Protein AF-A0A1S2P7I2-F1 (afdb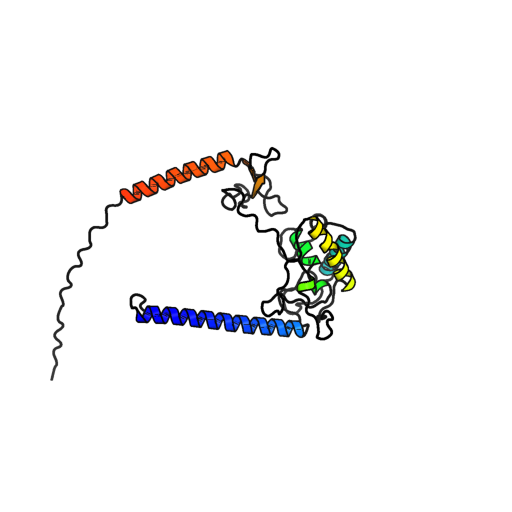_monomer_lite)

Structure (mmCIF, N/CA/C/O backbone):
data_AF-A0A1S2P7I2-F1
#
_entry.id   AF-A0A1S2P7I2-F1
#
loop_
_atom_site.group_PDB
_atom_site.id
_atom_site.type_symbol
_atom_site.label_atom_id
_atom_site.label_alt_id
_atom_site.label_comp_id
_atom_site.label_asym_id
_atom_site.label_entity_id
_atom_site.label_seq_id
_atom_site.pdbx_PDB_ins_code
_atom_site.Cartn_x
_atom_site.Cartn_y
_atom_site.Cartn_z
_atom_site.occupancy
_atom_site.B_iso_or_equiv
_atom_site.auth_seq_id
_atom_site.auth_comp_id
_atom_site.auth_asym_id
_atom_site.auth_atom_id
_atom_site.pdbx_PDB_model_num
ATOM 1 N N . MET A 1 1 ? 25.400 -23.536 29.802 1.00 71.00 1 MET A N 1
ATOM 2 C CA . MET A 1 1 ? 25.435 -22.136 30.264 1.00 71.00 1 MET A CA 1
ATOM 3 C C . MET A 1 1 ? 24.500 -22.015 31.450 1.00 71.00 1 MET A C 1
ATOM 5 O O . MET A 1 1 ? 23.308 -22.245 31.288 1.00 71.00 1 MET A O 1
ATOM 9 N N . ASN A 1 2 ? 25.041 -21.786 32.641 1.00 80.75 2 ASN A N 1
ATOM 10 C CA . ASN A 1 2 ? 24.303 -21.732 33.897 1.00 80.75 2 ASN A CA 1
ATOM 11 C C . ASN A 1 2 ? 24.088 -20.265 34.304 1.00 80.75 2 ASN A C 1
ATOM 13 O O . ASN A 1 2 ? 24.986 -19.617 34.830 1.00 80.75 2 ASN A O 1
ATOM 17 N N . LEU A 1 3 ? 22.881 -19.741 34.079 1.00 84.62 3 LEU A N 1
ATOM 18 C CA . LEU A 1 3 ? 22.552 -18.322 34.289 1.00 84.62 3 LEU A CA 1
ATOM 19 C C . LEU A 1 3 ? 22.495 -17.884 35.766 1.00 84.62 3 LEU A C 1
ATOM 21 O O . LEU A 1 3 ? 22.318 -16.692 36.038 1.00 84.62 3 LEU A O 1
ATOM 25 N N . VAL A 1 4 ? 22.652 -18.820 36.710 1.00 87.62 4 VAL A N 1
ATOM 26 C CA . VAL A 1 4 ? 22.785 -18.521 38.143 1.00 87.62 4 VAL A CA 1
ATOM 27 C C . VAL A 1 4 ? 24.119 -17.811 38.414 1.00 87.62 4 VAL A C 1
ATOM 29 O O . VAL A 1 4 ? 24.154 -16.828 39.157 1.00 87.62 4 VAL A O 1
ATOM 32 N N . ASN A 1 5 ? 25.194 -18.221 37.732 1.00 91.31 5 ASN A N 1
ATOM 33 C CA . ASN A 1 5 ? 26.538 -17.672 37.913 1.00 91.31 5 ASN A CA 1
ATOM 34 C C . ASN A 1 5 ? 26.701 -16.310 37.219 1.00 91.31 5 ASN A C 1
ATOM 36 O O . ASN A 1 5 ? 26.211 -16.089 36.110 1.00 91.31 5 ASN A O 1
ATOM 40 N N . ASP A 1 6 ? 27.434 -15.395 37.857 1.00 88.44 6 ASP A N 1
ATOM 41 C CA . ASP A 1 6 ? 27.607 -14.032 37.344 1.00 88.44 6 ASP A CA 1
ATOM 42 C C . ASP A 1 6 ? 28.396 -13.963 36.030 1.00 88.44 6 ASP A C 1
ATOM 44 O O . ASP A 1 6 ? 27.961 -13.309 35.078 1.00 88.44 6 ASP A O 1
ATOM 48 N N . SER A 1 7 ? 29.482 -14.730 35.920 1.00 88.69 7 SER A N 1
ATOM 49 C CA . SER A 1 7 ? 30.296 -14.815 34.701 1.00 88.69 7 SER A CA 1
ATOM 50 C C . SER A 1 7 ? 29.507 -15.342 33.496 1.00 88.69 7 SER A C 1
ATOM 52 O O . SER A 1 7 ? 29.623 -14.810 32.390 1.00 88.69 7 SER A O 1
ATOM 54 N N . ASP A 1 8 ? 28.643 -16.340 33.698 1.00 90.44 8 ASP A N 1
ATOM 55 C CA . ASP A 1 8 ? 27.797 -16.894 32.635 1.00 90.44 8 ASP A CA 1
ATOM 56 C C . ASP A 1 8 ? 26.728 -15.884 32.196 1.00 90.44 8 ASP A C 1
ATOM 58 O O . ASP A 1 8 ? 26.479 -15.713 31.002 1.00 90.44 8 ASP A O 1
ATOM 62 N N . ARG A 1 9 ? 26.134 -15.137 33.134 1.00 91.25 9 ARG A N 1
ATOM 63 C CA . ARG A 1 9 ? 25.182 -14.061 32.824 1.00 91.25 9 ARG A CA 1
ATOM 64 C C . ARG A 1 9 ? 25.837 -12.901 32.067 1.00 91.25 9 ARG A C 1
ATOM 66 O O . ARG A 1 9 ? 25.218 -12.360 31.148 1.00 91.25 9 ARG A O 1
ATOM 73 N N . HIS A 1 10 ? 27.069 -12.523 32.410 1.00 90.88 10 HIS A N 1
ATOM 74 C CA . HIS A 1 10 ? 27.833 -11.525 31.658 1.00 90.88 10 HIS A CA 1
ATOM 75 C C . HIS A 1 10 ? 28.088 -11.994 30.219 1.00 90.88 10 HIS A C 1
ATOM 77 O O . HIS A 1 10 ? 27.775 -11.277 29.266 1.00 90.88 10 HIS A O 1
ATOM 83 N N . THR A 1 11 ? 28.561 -13.232 30.055 1.00 93.44 11 THR A N 1
ATOM 84 C CA . THR A 1 11 ? 28.799 -13.841 28.742 1.00 93.44 11 THR A CA 1
ATOM 85 C C . THR A 1 11 ? 27.519 -13.893 27.901 1.00 93.44 11 THR A C 1
ATOM 87 O O . THR A 1 11 ? 27.551 -13.528 26.727 1.00 93.44 11 THR A O 1
ATOM 90 N N . ALA A 1 12 ? 26.368 -14.241 28.491 1.00 92.06 12 ALA A N 1
ATOM 91 C CA . ALA A 1 12 ? 25.078 -14.253 27.789 1.00 92.06 12 ALA A CA 1
ATOM 92 C C . ALA A 1 12 ? 24.713 -12.866 27.243 1.00 92.06 12 ALA A C 1
ATOM 94 O O . ALA A 1 12 ? 24.277 -12.733 26.098 1.00 92.06 12 ALA A O 1
ATOM 95 N N . ARG A 1 13 ? 24.916 -11.815 28.048 1.00 94.12 13 ARG A N 1
ATOM 96 C CA . ARG A 1 13 ? 24.660 -10.426 27.639 1.00 94.12 13 ARG A CA 1
ATOM 97 C C . ARG A 1 13 ? 25.587 -10.002 26.508 1.00 94.12 13 ARG A C 1
ATOM 99 O O . ARG A 1 13 ? 25.107 -9.435 25.530 1.00 94.12 13 ARG A O 1
ATOM 106 N N . MET A 1 14 ? 26.878 -10.320 26.602 1.00 94.31 14 MET A N 1
ATOM 107 C CA . MET A 1 14 ? 27.831 -10.037 25.527 1.00 94.31 14 MET A CA 1
ATOM 108 C C . MET A 1 14 ? 27.453 -10.765 24.235 1.00 94.31 14 MET A C 1
ATOM 110 O O . MET A 1 14 ? 27.416 -10.141 23.178 1.00 94.31 14 MET A O 1
ATOM 114 N N . MET A 1 15 ? 27.063 -12.040 24.309 1.00 94.19 15 MET A N 1
ATOM 115 C CA . MET A 1 15 ? 26.561 -12.787 23.150 1.00 94.19 15 MET A CA 1
ATOM 116 C C . MET A 1 15 ? 25.316 -12.134 22.537 1.00 94.19 15 MET A C 1
ATOM 118 O O . MET A 1 15 ? 25.242 -12.009 21.317 1.00 94.19 15 MET A O 1
ATOM 122 N N . CYS A 1 16 ? 24.370 -11.655 23.354 1.00 94.62 16 CYS A N 1
ATOM 123 C CA . CYS A 1 16 ? 23.192 -10.934 22.863 1.00 94.62 16 CYS A CA 1
ATOM 124 C C . CYS A 1 16 ? 23.575 -9.636 22.142 1.00 94.62 16 CYS A C 1
ATOM 126 O O . CYS A 1 16 ? 23.065 -9.368 21.057 1.00 94.62 16 CYS A O 1
ATOM 128 N N . VAL A 1 17 ? 24.499 -8.851 22.704 1.00 95.25 17 VAL A N 1
ATOM 129 C CA . VAL A 1 17 ? 24.990 -7.611 22.082 1.00 95.25 17 VAL A CA 1
ATOM 130 C C . VAL A 1 17 ? 25.677 -7.905 20.747 1.00 95.25 17 VAL A C 1
ATOM 132 O O . VAL A 1 17 ? 25.391 -7.244 19.748 1.00 95.25 17 VAL A O 1
ATOM 135 N N . MET A 1 18 ? 26.527 -8.933 20.691 1.00 94.94 18 MET A N 1
ATOM 136 C CA . MET A 1 18 ? 27.196 -9.342 19.452 1.00 94.94 18 MET A CA 1
ATOM 137 C C . MET A 1 18 ? 26.201 -9.864 18.406 1.00 94.94 18 MET A C 1
ATOM 139 O O . MET A 1 18 ? 26.319 -9.532 17.226 1.00 94.94 18 MET A O 1
ATOM 143 N N . ALA A 1 19 ? 25.183 -10.620 18.824 1.00 91.50 19 ALA A N 1
ATOM 144 C CA . ALA A 1 19 ? 24.119 -11.096 17.944 1.00 91.50 19 ALA A CA 1
ATOM 145 C C . ALA A 1 19 ? 23.270 -9.940 17.387 1.00 91.50 19 ALA A C 1
ATOM 147 O O . ALA A 1 19 ? 22.990 -9.911 16.188 1.00 91.50 19 ALA A O 1
ATOM 148 N N . LEU A 1 20 ? 22.916 -8.954 18.221 1.00 92.25 20 LEU A N 1
ATOM 149 C CA . LEU A 1 20 ? 22.220 -7.737 17.791 1.00 92.25 20 LEU A CA 1
ATOM 150 C C . LEU A 1 20 ? 23.053 -6.962 16.767 1.00 92.25 20 LEU A C 1
ATOM 152 O O . LEU A 1 20 ? 22.549 -6.640 15.692 1.00 92.25 20 LEU A O 1
ATOM 156 N N . LYS A 1 21 ? 24.345 -6.747 17.041 1.00 93.44 21 LYS A N 1
ATOM 157 C CA . LYS A 1 21 ? 25.264 -6.090 16.102 1.00 93.44 21 LYS A CA 1
ATOM 158 C C . LYS A 1 21 ? 25.348 -6.831 14.766 1.00 93.44 21 LYS A C 1
ATOM 160 O O . LYS A 1 21 ? 25.221 -6.206 13.716 1.00 93.44 21 LYS A O 1
ATOM 165 N N . SER A 1 22 ? 25.534 -8.149 14.793 1.00 91.31 22 SER A N 1
ATOM 166 C CA . SER A 1 22 ? 25.599 -8.980 13.583 1.00 91.31 22 SER A CA 1
ATOM 167 C C . SER A 1 22 ? 24.298 -8.914 12.768 1.00 91.31 22 SER A C 1
ATOM 169 O O . SER A 1 22 ? 24.324 -8.784 11.538 1.00 91.31 22 SER A O 1
ATOM 171 N N . SER A 1 23 ? 23.150 -8.920 13.452 1.00 88.88 23 SER A N 1
ATOM 172 C CA . SER A 1 23 ? 21.830 -8.739 12.841 1.00 88.88 23 SER A CA 1
ATOM 173 C C . SER A 1 23 ? 21.704 -7.373 12.159 1.00 88.88 23 SER A C 1
ATOM 175 O O . SER A 1 23 ? 21.304 -7.288 10.995 1.00 88.88 23 SER A O 1
ATOM 177 N N . GLU A 1 24 ? 22.130 -6.298 12.826 1.00 87.50 24 GLU A N 1
ATOM 178 C CA . GLU A 1 24 ? 22.147 -4.956 12.241 1.00 87.50 24 GLU A CA 1
ATOM 179 C C . GLU A 1 24 ? 23.097 -4.845 11.043 1.00 87.50 24 GLU A C 1
ATOM 181 O O . GLU A 1 24 ? 22.733 -4.259 10.024 1.00 87.50 24 GLU A O 1
ATOM 186 N N . ASP A 1 25 ? 24.299 -5.417 11.126 1.00 87.75 25 ASP A N 1
ATOM 187 C CA . ASP A 1 25 ? 25.281 -5.403 10.038 1.00 87.75 25 ASP A CA 1
ATOM 188 C C . ASP A 1 25 ? 24.765 -6.172 8.810 1.00 87.75 25 ASP A C 1
ATOM 190 O O . ASP A 1 25 ? 24.913 -5.717 7.668 1.00 87.75 25 ASP A O 1
ATOM 194 N N . THR 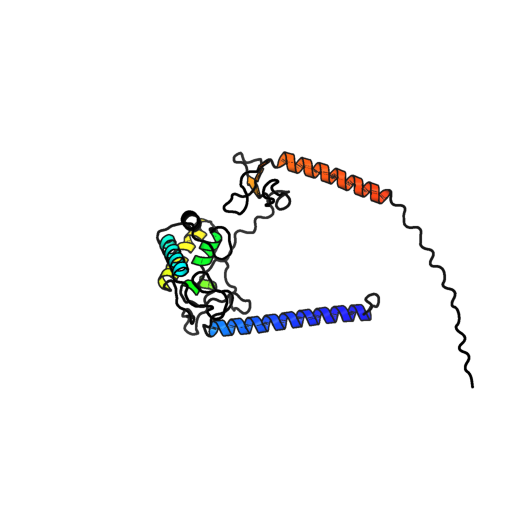A 1 26 ? 24.065 -7.286 9.035 1.00 86.56 26 THR A N 1
ATOM 195 C CA . THR A 1 26 ? 23.353 -8.030 7.987 1.00 86.56 26 THR A CA 1
ATOM 196 C C . THR A 1 26 ? 22.238 -7.184 7.375 1.00 86.56 26 THR A C 1
ATOM 198 O O . THR A 1 26 ? 22.174 -7.044 6.151 1.00 86.56 26 THR A O 1
ATOM 201 N N . ALA A 1 27 ? 21.405 -6.544 8.200 1.00 83.19 27 ALA A N 1
ATOM 202 C CA . ALA A 1 27 ? 20.331 -5.671 7.735 1.00 83.19 27 ALA A CA 1
ATOM 203 C C . ALA A 1 27 ? 20.867 -4.493 6.900 1.00 83.19 27 ALA A C 1
ATOM 205 O O . ALA A 1 27 ? 20.330 -4.203 5.829 1.00 83.19 27 ALA A O 1
ATOM 206 N N . ARG A 1 28 ? 21.965 -3.854 7.330 1.00 85.00 28 ARG A N 1
ATOM 207 C CA . ARG A 1 28 ? 22.654 -2.788 6.578 1.00 85.00 28 ARG A CA 1
ATOM 208 C C . ARG A 1 28 ? 23.164 -3.294 5.231 1.00 85.00 28 ARG A C 1
ATOM 210 O O . ARG A 1 28 ? 23.000 -2.613 4.219 1.00 85.00 28 ARG A O 1
ATOM 217 N N . ARG A 1 29 ? 23.785 -4.478 5.192 1.00 87.94 29 ARG A N 1
ATOM 218 C CA . ARG A 1 29 ? 24.307 -5.085 3.955 1.00 87.94 29 ARG A CA 1
ATOM 219 C C . ARG A 1 29 ? 23.190 -5.380 2.955 1.00 87.94 29 ARG A C 1
ATOM 221 O O . ARG A 1 29 ? 23.294 -4.978 1.800 1.00 87.94 29 ARG A O 1
ATOM 228 N N . VAL A 1 30 ? 22.115 -6.022 3.407 1.00 87.31 30 VAL A N 1
ATOM 229 C CA . VAL A 1 30 ? 20.944 -6.336 2.575 1.00 87.31 30 VAL A CA 1
ATOM 230 C C . VAL A 1 30 ? 20.275 -5.055 2.074 1.00 87.31 30 VAL A C 1
ATOM 232 O O . VAL A 1 30 ? 19.944 -4.946 0.895 1.00 87.31 30 VAL A O 1
ATOM 235 N N . ALA A 1 31 ? 20.141 -4.039 2.929 1.00 84.69 31 ALA A N 1
ATOM 236 C CA . ALA A 1 31 ? 19.571 -2.761 2.525 1.00 84.69 31 ALA A CA 1
ATOM 237 C C . ALA A 1 31 ? 20.411 -2.063 1.441 1.00 84.69 31 ALA A C 1
ATOM 239 O O . ALA A 1 31 ? 19.834 -1.580 0.466 1.00 84.69 31 ALA A O 1
ATOM 240 N N . ARG A 1 32 ? 21.748 -2.065 1.567 1.00 86.31 32 ARG A N 1
ATOM 241 C CA . ARG A 1 32 ? 22.666 -1.541 0.539 1.00 86.31 32 ARG A CA 1
ATOM 242 C C . ARG A 1 32 ? 22.560 -2.305 -0.778 1.00 86.31 32 ARG A C 1
ATOM 244 O O . ARG A 1 32 ? 22.456 -1.674 -1.820 1.00 86.31 32 ARG A O 1
ATOM 251 N N . MET A 1 33 ? 22.512 -3.636 -0.735 1.00 89.19 33 MET A N 1
ATOM 252 C CA . MET A 1 33 ? 22.305 -4.461 -1.932 1.00 89.19 33 MET A CA 1
ATOM 253 C C . MET A 1 33 ? 20.994 -4.096 -2.645 1.00 89.19 33 MET A C 1
ATOM 255 O O . MET A 1 33 ? 20.977 -3.915 -3.862 1.00 89.19 33 MET A O 1
ATOM 259 N N . HIS A 1 34 ? 19.895 -3.950 -1.899 1.00 87.25 34 HIS A N 1
ATOM 260 C CA . HIS A 1 34 ? 18.611 -3.553 -2.477 1.00 87.25 34 HIS A CA 1
ATOM 261 C C . HIS A 1 34 ? 18.614 -2.125 -3.026 1.00 87.25 34 HIS A C 1
ATOM 263 O O . HIS A 1 34 ? 17.929 -1.877 -4.015 1.00 87.25 34 HIS A O 1
ATOM 269 N N . LEU A 1 35 ? 19.354 -1.204 -2.400 1.00 86.19 35 LEU A N 1
ATOM 270 C CA . LEU A 1 35 ? 19.523 0.152 -2.915 1.00 86.19 35 LEU A CA 1
ATOM 271 C C . LEU A 1 35 ? 20.293 0.135 -4.238 1.00 86.19 35 LEU A C 1
ATOM 273 O O . LEU A 1 35 ? 19.792 0.688 -5.206 1.00 86.19 35 LEU A O 1
ATOM 277 N N . ALA A 1 36 ? 21.431 -0.562 -4.299 1.00 88.00 36 ALA A N 1
ATOM 278 C CA . ALA A 1 36 ? 22.222 -0.701 -5.523 1.00 88.00 36 ALA A CA 1
ATOM 279 C C . ALA A 1 36 ? 21.396 -1.330 -6.657 1.00 88.00 36 ALA A C 1
ATOM 281 O O . ALA A 1 36 ? 21.322 -0.790 -7.749 1.00 88.00 36 ALA A O 1
ATOM 282 N N . THR A 1 37 ? 20.645 -2.398 -6.361 1.00 88.12 37 THR A N 1
ATOM 283 C CA . THR A 1 37 ? 19.735 -3.025 -7.341 1.00 88.12 37 THR A CA 1
ATOM 284 C C . THR A 1 37 ? 18.680 -2.043 -7.866 1.00 88.12 37 THR A C 1
ATOM 286 O O . THR A 1 37 ? 18.294 -2.112 -9.030 1.00 88.12 37 THR A O 1
ATOM 289 N N . ALA A 1 38 ? 18.178 -1.150 -7.006 1.00 87.56 38 ALA A N 1
ATOM 290 C CA . ALA A 1 38 ? 17.237 -0.114 -7.411 1.00 87.56 38 ALA A CA 1
ATOM 291 C C . ALA A 1 38 ? 17.928 0.980 -8.246 1.00 87.56 38 ALA A C 1
ATOM 293 O O . ALA A 1 38 ? 17.372 1.403 -9.249 1.00 87.56 38 ALA A O 1
ATOM 294 N N . GLN A 1 39 ? 19.145 1.397 -7.893 1.00 88.00 39 GLN A N 1
ATOM 295 C CA . GLN A 1 39 ? 19.939 2.345 -8.689 1.00 88.00 39 GLN A CA 1
ATOM 296 C C . GLN A 1 39 ? 20.292 1.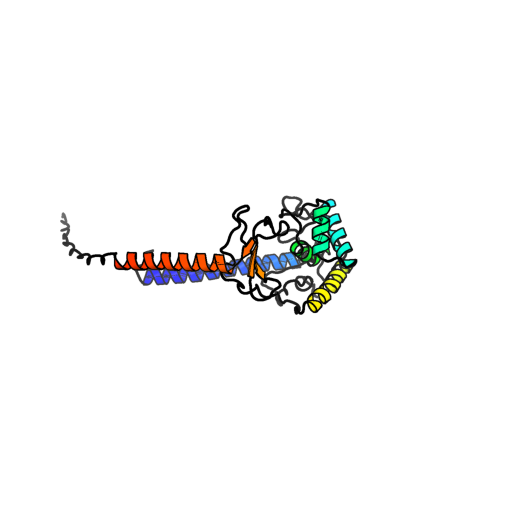789 -10.079 1.00 88.00 39 GLN A C 1
ATOM 298 O O . GLN A 1 39 ? 20.292 2.539 -11.045 1.00 88.00 39 GLN A O 1
ATOM 303 N N . ASP A 1 40 ? 20.457 0.470 -10.207 1.00 87.81 40 ASP A N 1
ATOM 304 C CA . ASP A 1 40 ? 20.623 -0.217 -11.497 1.00 87.81 40 ASP A CA 1
ATOM 305 C C . ASP A 1 40 ? 19.316 -0.308 -12.318 1.00 87.81 40 ASP A C 1
ATOM 307 O O . ASP A 1 40 ? 19.275 -0.952 -13.368 1.00 87.81 40 ASP A O 1
ATOM 311 N N . GLY A 1 41 ? 18.198 0.226 -11.811 1.00 86.12 41 GLY A N 1
ATOM 312 C CA . GLY A 1 41 ? 16.884 0.155 -12.456 1.00 86.12 41 GLY A CA 1
ATOM 313 C C . GLY A 1 41 ? 16.281 -1.250 -12.527 1.00 86.12 41 GLY A C 1
ATOM 314 O O . GLY A 1 41 ? 15.279 -1.476 -13.214 1.00 86.12 41 GLY A O 1
ATOM 315 N N . ARG A 1 42 ? 16.860 -2.220 -11.810 1.00 87.69 42 ARG A N 1
ATOM 316 C CA . ARG A 1 42 ? 16.421 -3.616 -11.843 1.00 87.69 42 ARG A CA 1
ATOM 317 C C . ARG A 1 42 ? 15.171 -3.828 -11.004 1.00 87.69 42 ARG A C 1
ATOM 319 O O . ARG A 1 42 ? 14.908 -3.172 -9.995 1.00 87.69 42 ARG A O 1
ATOM 326 N N . THR A 1 43 ? 14.393 -4.829 -11.397 1.00 83.12 43 THR A N 1
ATOM 327 C CA . THR A 1 43 ? 13.185 -5.213 -10.670 1.00 83.12 43 THR A CA 1
ATOM 328 C C . THR A 1 43 ? 13.528 -5.736 -9.274 1.00 83.12 43 THR A C 1
ATOM 330 O O . THR A 1 43 ? 14.106 -6.809 -9.121 1.00 83.12 43 THR A O 1
ATOM 333 N N . HIS A 1 44 ? 13.089 -5.021 -8.238 1.00 83.44 44 HIS A N 1
ATOM 334 C CA . HIS A 1 44 ? 13.285 -5.422 -6.846 1.00 83.44 44 HIS A CA 1
ATOM 335 C C . HIS A 1 44 ? 11.963 -5.513 -6.063 1.00 83.44 44 HIS A C 1
ATOM 337 O O . HIS A 1 44 ? 10.909 -5.003 -6.471 1.00 83.44 44 HIS A O 1
ATOM 343 N N . GLY A 1 45 ? 12.032 -6.195 -4.915 1.00 81.94 45 GLY A N 1
ATOM 344 C CA . GLY A 1 45 ? 10.949 -6.295 -3.939 1.00 81.94 45 GLY A CA 1
ATOM 345 C C . GLY A 1 45 ? 9.691 -7.023 -4.427 1.00 81.94 45 GLY A C 1
ATOM 346 O O . GLY A 1 45 ? 9.723 -7.904 -5.297 1.00 81.94 45 GLY A O 1
ATOM 347 N N . ARG A 1 46 ? 8.560 -6.660 -3.808 1.00 85.00 46 ARG A N 1
ATOM 348 C CA . ARG A 1 46 ? 7.225 -7.152 -4.166 1.00 85.00 46 ARG A CA 1
ATOM 349 C C . ARG A 1 46 ? 6.726 -6.428 -5.417 1.00 85.00 46 ARG A C 1
ATOM 351 O O . ARG A 1 46 ? 6.815 -5.206 -5.503 1.00 85.00 46 ARG A O 1
ATOM 358 N N . ILE A 1 47 ? 6.183 -7.187 -6.365 1.00 89.00 47 ILE A N 1
ATOM 359 C CA . ILE A 1 47 ? 5.605 -6.648 -7.601 1.00 89.00 47 ILE A CA 1
ATOM 360 C C . ILE A 1 47 ? 4.190 -6.127 -7.343 1.00 89.00 47 ILE A C 1
ATOM 362 O O . ILE A 1 47 ? 3.434 -6.709 -6.558 1.00 89.00 47 ILE A O 1
ATOM 366 N N . ALA A 1 48 ? 3.874 -4.993 -7.968 1.00 90.00 48 ALA A N 1
ATOM 367 C CA . ALA A 1 48 ? 2.581 -4.330 -7.866 1.00 90.00 48 ALA A CA 1
ATOM 368 C C . ALA A 1 48 ? 1.498 -5.070 -8.672 1.00 90.00 48 ALA A C 1
ATOM 370 O O . ALA A 1 48 ? 1.762 -6.088 -9.304 1.00 90.00 48 ALA A O 1
ATOM 371 N N . TYR A 1 49 ? 0.261 -4.581 -8.611 1.00 92.50 49 TYR A N 1
ATOM 372 C CA . TYR A 1 49 ? -0.814 -5.064 -9.480 1.00 92.50 49 TYR A CA 1
ATOM 373 C C . TYR A 1 49 ? -0.599 -4.591 -10.923 1.00 92.50 49 TYR A C 1
ATOM 375 O O . TYR A 1 49 ? -0.052 -3.510 -11.104 1.00 92.50 49 TYR A O 1
ATOM 383 N N . GLY A 1 50 ? -0.956 -5.400 -11.921 1.00 91.94 50 GLY A N 1
ATOM 384 C CA . GLY A 1 50 ? -0.648 -5.145 -13.334 1.00 91.94 50 GLY A CA 1
ATOM 385 C C . GLY A 1 50 ? 0.478 -6.011 -13.907 1.00 91.94 50 GLY A C 1
ATOM 386 O O . GLY A 1 50 ? 0.658 -6.041 -15.116 1.00 91.94 50 GLY A O 1
ATOM 387 N N . TRP A 1 51 ? 1.219 -6.742 -13.067 1.00 93.56 51 TRP A N 1
ATOM 388 C CA . TRP A 1 51 ? 2.293 -7.641 -13.505 1.00 93.56 51 TRP A CA 1
ATOM 389 C C . TRP A 1 51 ? 2.281 -8.950 -12.725 1.00 93.56 51 TRP A C 1
ATOM 391 O O . TRP A 1 51 ? 1.807 -9.031 -11.586 1.00 93.56 51 TRP A O 1
ATOM 401 N N . ILE A 1 52 ? 2.909 -9.968 -13.305 1.00 90.81 52 ILE A N 1
ATOM 402 C CA . ILE A 1 52 ? 3.105 -11.271 -12.681 1.00 90.81 52 ILE A CA 1
ATOM 403 C C . ILE A 1 52 ? 3.997 -11.124 -11.442 1.00 90.81 52 ILE A C 1
ATOM 405 O O . ILE A 1 52 ? 5.107 -10.588 -11.482 1.00 90.81 52 ILE A O 1
ATOM 409 N N . ARG A 1 53 ? 3.509 -11.622 -10.301 1.00 90.19 53 ARG A N 1
ATOM 410 C CA . ARG A 1 53 ? 4.112 -11.360 -8.980 1.00 90.19 53 ARG A CA 1
ATOM 411 C C . ARG A 1 53 ? 5.065 -12.448 -8.494 1.00 90.19 53 ARG A C 1
ATOM 413 O O . ARG A 1 53 ? 5.876 -12.178 -7.606 1.00 90.19 53 ARG A O 1
ATOM 420 N N . LYS A 1 54 ? 4.941 -13.667 -9.023 1.00 87.81 54 LYS A N 1
ATOM 421 C CA . LYS A 1 54 ? 5.670 -14.872 -8.602 1.00 87.81 54 LYS A CA 1
ATOM 422 C C . LYS A 1 54 ? 6.044 -15.717 -9.823 1.00 87.81 54 LYS A C 1
ATOM 424 O O . LYS A 1 54 ? 5.388 -15.610 -10.851 1.00 87.81 54 LYS A O 1
ATOM 429 N N . GLY A 1 55 ? 7.040 -16.584 -9.661 1.00 87.44 55 GLY A N 1
ATOM 430 C CA . GLY A 1 55 ? 7.466 -17.527 -10.697 1.00 87.44 55 GLY A CA 1
ATOM 431 C C . GLY A 1 55 ? 8.516 -16.962 -11.663 1.00 87.44 55 GLY A C 1
ATOM 432 O O . GLY A 1 55 ? 9.016 -15.857 -11.442 1.00 87.44 55 GLY A O 1
ATOM 433 N N . PRO A 1 56 ? 8.866 -17.723 -12.714 1.00 85.25 56 PRO A N 1
ATOM 434 C CA . PRO A 1 56 ? 9.911 -17.362 -13.677 1.00 85.25 56 PRO A CA 1
ATOM 435 C C . PRO A 1 56 ? 9.541 -16.134 -14.521 1.00 85.25 56 PRO A C 1
ATOM 437 O O . PRO A 1 56 ? 10.398 -15.311 -14.817 1.00 85.25 56 PRO A O 1
ATOM 440 N N . SER A 1 57 ? 8.253 -15.942 -14.811 1.00 85.88 57 SER A N 1
ATOM 441 C CA . SER A 1 57 ? 7.725 -14.790 -15.557 1.00 85.88 57 SER A CA 1
ATOM 442 C C . SER A 1 57 ? 7.497 -13.538 -14.696 1.00 85.88 57 SER A C 1
ATOM 444 O O . SER A 1 57 ? 6.738 -12.643 -15.069 1.00 85.88 57 SER A O 1
ATOM 446 N N . LYS A 1 58 ? 8.098 -13.464 -13.501 1.00 86.19 58 LYS A N 1
ATOM 447 C CA . LYS A 1 58 ? 7.913 -12.344 -12.568 1.00 86.19 58 LYS A CA 1
ATOM 448 C C . LYS A 1 58 ? 8.297 -11.017 -13.231 1.00 86.19 58 LYS A C 1
ATOM 450 O O . LYS A 1 58 ? 9.412 -10.856 -13.709 1.00 86.19 58 LYS A O 1
ATOM 455 N N . GLY A 1 59 ? 7.394 -10.042 -13.165 1.00 84.94 59 GLY A N 1
ATOM 456 C CA . GLY A 1 59 ? 7.591 -8.715 -13.752 1.00 84.94 59 GLY A CA 1
ATOM 457 C C . GLY A 1 59 ? 7.101 -8.573 -15.195 1.00 84.94 59 GLY A C 1
ATOM 458 O O . GLY A 1 59 ? 7.131 -7.461 -15.707 1.00 84.94 59 GLY A O 1
ATOM 459 N N . GLN A 1 60 ? 6.598 -9.638 -15.829 1.00 89.25 60 GLN A N 1
ATOM 460 C CA . GLN A 1 60 ? 5.879 -9.522 -17.103 1.00 89.25 60 GLN A CA 1
ATOM 461 C C . GLN A 1 60 ? 4.495 -8.900 -16.896 1.00 89.25 60 GLN A C 1
ATOM 463 O O . GLN A 1 60 ? 3.872 -9.089 -15.846 1.00 89.25 60 GLN A O 1
ATOM 468 N N . LEU A 1 61 ? 4.041 -8.132 -17.885 1.00 92.62 61 LEU A N 1
ATOM 469 C CA . LEU A 1 61 ? 2.771 -7.410 -17.852 1.00 92.62 61 LEU A CA 1
ATOM 470 C C . LEU A 1 61 ? 1.590 -8.387 -17.915 1.00 92.62 61 LEU A C 1
ATOM 472 O O . LEU A 1 61 ? 1.634 -9.379 -18.638 1.00 92.62 61 LEU A O 1
ATOM 476 N N . VAL A 1 62 ? 0.535 -8.104 -17.154 1.00 94.56 62 VAL A N 1
ATOM 477 C CA . VAL A 1 62 ? -0.746 -8.814 -17.238 1.00 94.56 62 VAL A CA 1
ATOM 478 C C . VAL A 1 62 ? -1.769 -7.834 -17.790 1.00 94.56 62 VAL A C 1
ATOM 480 O O . VAL A 1 62 ? -2.210 -6.946 -17.066 1.00 94.56 62 VAL A O 1
ATOM 483 N N . GLU A 1 63 ? -2.136 -7.994 -19.060 1.00 93.44 63 GLU A N 1
ATOM 484 C CA . GLU A 1 63 ? -2.962 -7.035 -19.810 1.00 93.44 63 GLU A CA 1
ATOM 485 C C . GLU A 1 63 ? -4.272 -6.669 -19.100 1.00 93.44 63 GLU A C 1
ATOM 487 O O . GLU A 1 63 ? -4.610 -5.493 -18.975 1.00 93.44 63 GLU A O 1
ATOM 492 N N . ASP A 1 64 ? -4.994 -7.654 -18.564 1.00 92.75 64 ASP A N 1
ATOM 493 C CA . ASP A 1 64 ? -6.280 -7.404 -17.902 1.00 92.75 64 ASP A CA 1
ATOM 494 C C . ASP A 1 64 ? -6.121 -6.625 -16.592 1.00 92.75 64 ASP A C 1
ATOM 496 O O . ASP A 1 64 ? -6.891 -5.708 -16.297 1.00 92.75 64 ASP A O 1
ATOM 500 N N . GLU A 1 65 ? -5.082 -6.933 -15.812 1.00 94.62 65 GLU A N 1
ATOM 501 C CA . GLU A 1 65 ? -4.769 -6.167 -14.608 1.00 94.62 65 GLU A CA 1
ATOM 502 C C . GLU A 1 65 ? -4.253 -4.763 -14.962 1.00 94.62 65 GLU A C 1
ATOM 504 O O . GLU A 1 65 ? -4.577 -3.795 -14.272 1.00 94.62 65 GLU A O 1
ATOM 509 N N . ALA A 1 66 ? -3.467 -4.634 -16.034 1.00 94.81 66 ALA A N 1
ATOM 510 C CA . ALA A 1 66 ? -2.921 -3.366 -16.500 1.00 94.81 66 ALA A CA 1
ATOM 511 C C . ALA A 1 66 ? -4.021 -2.412 -16.985 1.00 94.81 66 ALA A C 1
ATOM 513 O O . ALA A 1 66 ? -3.995 -1.235 -16.624 1.00 94.81 66 ALA A O 1
ATOM 514 N N . LYS A 1 67 ? -5.037 -2.919 -17.695 1.00 95.38 67 LYS A N 1
ATOM 515 C CA . LYS A 1 67 ? -6.237 -2.150 -18.070 1.00 95.38 67 LYS A CA 1
ATOM 516 C C . LYS A 1 67 ? -6.964 -1.603 -16.845 1.00 95.38 67 LYS A C 1
ATOM 518 O O . LYS A 1 67 ? -7.273 -0.420 -16.800 1.00 95.38 67 LYS A O 1
ATOM 523 N N . VAL A 1 68 ? -7.157 -2.428 -15.812 1.00 95.75 68 VAL A N 1
ATOM 524 C CA . VAL A 1 68 ? -7.776 -1.986 -14.549 1.00 95.75 68 VAL A CA 1
ATOM 525 C C . VAL A 1 68 ? -6.963 -0.870 -13.890 1.00 95.75 68 VAL A C 1
ATOM 527 O O . VAL A 1 68 ? -7.537 0.089 -13.382 1.00 95.75 68 VAL A O 1
ATOM 530 N N . VAL A 1 69 ? -5.631 -0.960 -13.895 1.00 95.88 69 VAL A N 1
ATOM 531 C CA . VAL A 1 69 ? -4.777 0.125 -13.388 1.00 95.88 69 VAL A CA 1
ATOM 532 C C . VAL A 1 69 ? -4.965 1.389 -14.227 1.00 95.88 69 VAL A C 1
ATOM 534 O O . VAL A 1 69 ? -5.151 2.459 -13.657 1.00 95.88 69 VAL A O 1
ATOM 537 N N . ALA A 1 70 ? -4.930 1.289 -15.555 1.00 95.81 70 ALA A N 1
ATOM 538 C CA . ALA A 1 70 ? -5.107 2.439 -16.438 1.00 95.81 70 ALA A CA 1
ATOM 539 C C . ALA A 1 70 ? -6.467 3.132 -16.218 1.00 95.81 70 ALA A C 1
ATOM 541 O O . ALA A 1 70 ? -6.500 4.357 -16.085 1.00 95.81 70 ALA A O 1
ATOM 542 N N . ASP A 1 71 ? -7.549 2.356 -16.077 1.00 95.44 71 ASP A N 1
ATOM 543 C CA . ASP A 1 71 ? -8.887 2.844 -15.714 1.00 95.44 71 ASP A CA 1
ATOM 544 C C . ASP A 1 71 ? -8.847 3.616 -14.384 1.00 95.44 71 ASP A C 1
ATOM 546 O O . ASP A 1 71 ? -9.267 4.765 -14.326 1.00 95.44 71 ASP A O 1
ATOM 550 N N . ILE A 1 72 ? -8.238 3.049 -13.335 1.00 95.88 72 ILE A N 1
ATOM 551 C CA . ILE A 1 72 ? -8.122 3.697 -12.014 1.00 95.88 72 ILE A CA 1
ATOM 552 C C . ILE A 1 72 ? -7.413 5.058 -12.099 1.00 95.88 72 ILE A C 1
ATOM 554 O O . ILE A 1 72 ? -7.817 6.017 -11.435 1.00 95.88 72 ILE A O 1
ATOM 558 N N . PHE A 1 73 ? -6.337 5.157 -12.886 1.00 96.19 73 PHE A N 1
ATOM 559 C CA . PHE A 1 73 ? -5.627 6.424 -13.084 1.00 96.19 73 PHE A CA 1
ATOM 560 C C . PHE A 1 73 ? -6.486 7.437 -13.845 1.00 96.19 73 PHE A C 1
ATOM 562 O O . PHE A 1 73 ? -6.503 8.612 -13.476 1.00 96.19 73 PHE A O 1
ATOM 569 N N . LYS A 1 74 ? -7.223 6.986 -14.865 1.00 95.50 74 LYS A N 1
ATOM 570 C CA . LYS A 1 74 ? -8.162 7.816 -15.623 1.00 95.50 74 LYS A CA 1
ATOM 571 C C . LYS A 1 74 ? -9.287 8.344 -14.730 1.00 95.50 74 LYS A C 1
ATOM 573 O O . LYS A 1 74 ? -9.496 9.552 -14.701 1.00 95.50 74 LYS A O 1
ATOM 578 N N . ASP A 1 75 ? -9.935 7.481 -13.955 1.00 93.25 75 ASP A N 1
ATOM 579 C CA . ASP A 1 75 ? -11.040 7.843 -13.058 1.00 93.25 75 ASP A CA 1
ATOM 580 C C . ASP A 1 75 ? -10.575 8.809 -11.952 1.00 93.25 75 ASP A C 1
ATOM 582 O O . ASP A 1 75 ? -11.280 9.731 -11.541 1.00 93.25 75 ASP A O 1
ATOM 586 N N . CYS A 1 76 ? -9.330 8.675 -11.486 1.00 93.00 76 CYS A N 1
ATOM 587 C CA . CYS A 1 76 ? -8.769 9.642 -10.547 1.00 93.00 76 CYS A CA 1
ATOM 588 C C . CYS A 1 76 ? -8.633 11.044 -11.168 1.00 93.00 76 CYS A C 1
ATOM 590 O O . CYS A 1 76 ? -8.903 12.040 -10.485 1.00 93.00 76 CYS A O 1
ATOM 592 N N . LEU A 1 77 ? -8.213 11.124 -12.437 1.00 92.12 77 LEU A N 1
ATOM 593 C CA . LEU A 1 77 ? -8.046 12.381 -13.176 1.00 92.12 77 LEU A CA 1
ATOM 594 C C . LEU A 1 77 ? -9.380 13.027 -13.562 1.00 92.12 77 LEU A C 1
ATOM 596 O O . LEU A 1 77 ? -9.442 14.247 -13.666 1.00 92.12 77 LEU A O 1
ATOM 600 N N . THR A 1 78 ? -10.458 12.252 -13.712 1.00 90.62 78 THR A N 1
ATOM 601 C CA . THR A 1 78 ? -11.818 12.797 -13.883 1.00 90.62 78 THR A CA 1
ATOM 602 C C . THR A 1 78 ? -12.414 13.336 -12.578 1.00 90.62 78 THR A C 1
ATOM 604 O O . THR A 1 78 ? -13.500 13.910 -12.586 1.00 90.62 78 THR A O 1
ATOM 607 N N . GLY A 1 79 ? -11.700 13.200 -11.456 1.00 86.94 79 GLY A N 1
ATOM 608 C CA . GLY A 1 79 ? -12.092 13.753 -10.162 1.00 86.94 79 GLY A CA 1
ATOM 609 C C . GLY A 1 79 ? -12.681 12.731 -9.193 1.00 86.94 79 GLY A C 1
ATOM 610 O O . GLY A 1 79 ? -13.001 13.096 -8.058 1.00 86.94 79 GLY A O 1
ATOM 611 N N . GLU A 1 80 ? -12.780 11.452 -9.567 1.00 88.31 80 GLU A N 1
ATOM 612 C CA . GLU A 1 80 ? -13.323 10.445 -8.664 1.00 88.31 80 GLU A CA 1
ATOM 613 C C . GLU A 1 80 ? -12.453 10.258 -7.416 1.00 88.31 80 GLU A C 1
ATOM 615 O O . GLU A 1 80 ? -11.226 10.429 -7.402 1.00 88.31 80 GLU A O 1
ATOM 620 N N . THR A 1 81 ? -13.107 9.912 -6.308 1.00 87.31 81 THR A N 1
ATOM 621 C CA . THR A 1 81 ? -12.411 9.604 -5.058 1.00 87.31 81 THR A CA 1
ATOM 622 C C . THR A 1 81 ? -11.948 8.151 -5.055 1.00 87.31 81 THR A C 1
ATOM 624 O O . THR A 1 81 ? -12.621 7.273 -5.588 1.00 87.31 81 THR A O 1
ATOM 627 N N . ALA A 1 82 ? -10.854 7.851 -4.349 1.00 89.19 82 ALA A N 1
ATOM 628 C CA . ALA A 1 82 ? -10.378 6.472 -4.190 1.00 89.19 82 ALA A CA 1
ATOM 629 C C . ALA A 1 82 ? -11.448 5.522 -3.605 1.00 89.19 82 ALA A C 1
ATOM 631 O O . ALA A 1 82 ? -11.418 4.318 -3.854 1.00 89.19 82 ALA A O 1
ATOM 632 N N . TYR A 1 83 ? -12.397 6.053 -2.823 1.00 86.38 83 TYR A N 1
ATOM 633 C CA . TYR A 1 83 ? -13.543 5.296 -2.320 1.00 86.38 83 TYR A CA 1
ATOM 634 C C . TYR A 1 83 ? -14.563 4.968 -3.419 1.00 86.38 83 TYR A C 1
ATOM 636 O O . TYR A 1 83 ? -15.016 3.824 -3.494 1.00 86.38 83 TYR A O 1
ATOM 644 N N . ALA A 1 84 ? -14.903 5.942 -4.270 1.00 86.19 84 ALA A N 1
ATOM 645 C CA . ALA A 1 84 ? -15.813 5.743 -5.397 1.00 86.19 84 ALA A CA 1
ATOM 646 C C . ALA A 1 84 ? -15.254 4.695 -6.369 1.00 86.19 84 ALA A C 1
ATOM 648 O O . ALA A 1 84 ? -15.920 3.690 -6.616 1.00 86.19 84 ALA A O 1
ATOM 649 N N . ILE A 1 85 ? -13.983 4.845 -6.755 1.00 93.12 85 ILE A N 1
ATOM 650 C CA . ILE A 1 85 ? -13.266 3.907 -7.628 1.00 93.12 85 ILE A CA 1
ATOM 651 C C . ILE A 1 85 ? -13.279 2.491 -7.032 1.00 93.12 85 ILE A C 1
ATOM 653 O O . ILE A 1 85 ? -13.685 1.532 -7.685 1.00 93.12 85 ILE A O 1
ATOM 657 N N . ALA A 1 86 ? -12.907 2.331 -5.754 1.00 91.88 86 ALA A N 1
ATOM 658 C CA . ALA A 1 86 ? -12.934 1.021 -5.095 1.00 91.88 86 ALA A CA 1
ATOM 659 C C . ALA A 1 86 ? -14.343 0.400 -5.088 1.00 91.88 86 ALA A C 1
ATOM 661 O O . ALA A 1 86 ? -14.507 -0.800 -5.310 1.00 91.88 86 ALA A O 1
ATOM 662 N N . THR A 1 87 ? -15.370 1.216 -4.849 1.00 88.00 87 THR A N 1
ATOM 663 C CA . THR A 1 87 ? -16.769 0.774 -4.844 1.00 88.00 87 THR A CA 1
ATOM 664 C C . THR A 1 87 ? -17.211 0.323 -6.234 1.00 88.00 87 THR A C 1
ATOM 666 O O . THR A 1 87 ? -17.849 -0.721 -6.360 1.00 88.00 87 THR A O 1
ATOM 669 N N . GLN A 1 88 ? -16.845 1.060 -7.280 1.00 92.06 88 GLN A N 1
ATOM 670 C CA . GLN A 1 88 ? -17.157 0.718 -8.663 1.00 92.06 88 GLN A CA 1
ATOM 671 C C . GLN A 1 88 ? -16.456 -0.571 -9.105 1.00 92.06 88 GLN A C 1
ATOM 673 O O . GLN A 1 88 ? -17.103 -1.439 -9.686 1.00 92.06 88 GLN A O 1
ATOM 678 N N . LEU A 1 89 ? -15.174 -0.749 -8.772 1.00 92.75 89 LEU A N 1
ATOM 679 C CA . LEU A 1 89 ? -14.434 -1.986 -9.057 1.00 92.75 89 LEU A CA 1
ATOM 680 C C . LEU A 1 89 ? -15.084 -3.203 -8.394 1.00 92.75 89 LEU A C 1
ATOM 682 O O . LEU A 1 89 ? -15.255 -4.240 -9.034 1.00 92.75 89 LEU A O 1
ATOM 686 N N . ASN A 1 90 ? -15.510 -3.060 -7.137 1.00 92.38 90 ASN A N 1
ATOM 687 C CA . ASN A 1 90 ? -16.234 -4.111 -6.427 1.00 92.38 90 ASN A CA 1
ATOM 688 C C . ASN A 1 90 ? -17.594 -4.415 -7.070 1.00 92.38 90 ASN A C 1
ATOM 690 O O . ASN A 1 90 ? -17.955 -5.582 -7.190 1.00 92.38 90 ASN A O 1
ATOM 694 N N . ARG A 1 91 ? -18.336 -3.391 -7.517 1.00 89.69 91 ARG A N 1
ATOM 695 C CA . ARG A 1 91 ? -19.608 -3.570 -8.243 1.00 89.69 91 ARG A CA 1
ATOM 696 C C . ARG A 1 91 ? -19.416 -4.274 -9.586 1.00 89.69 91 ARG A C 1
ATOM 698 O O . ARG A 1 91 ? -20.248 -5.088 -9.958 1.00 89.69 91 ARG A O 1
ATOM 705 N N . ARG A 1 92 ? -18.309 -3.995 -10.281 1.00 90.19 92 ARG A N 1
ATOM 706 C CA . ARG A 1 92 ? -17.902 -4.662 -11.530 1.00 90.19 92 ARG A CA 1
ATOM 707 C C . ARG A 1 92 ? -17.389 -6.094 -11.313 1.00 90.19 92 ARG A C 1
ATOM 709 O O . ARG A 1 92 ? -17.091 -6.769 -12.290 1.00 90.19 92 ARG A O 1
ATOM 716 N N . GLY A 1 93 ? -17.241 -6.552 -10.067 1.00 89.44 93 GLY A N 1
ATOM 717 C CA . GLY A 1 93 ? -16.713 -7.883 -9.753 1.00 89.44 93 GLY A CA 1
ATOM 718 C C . GLY A 1 93 ? -15.207 -8.042 -9.997 1.00 89.44 93 GLY A C 1
ATOM 719 O O . GLY A 1 93 ? -14.710 -9.165 -10.063 1.00 89.44 93 GLY A O 1
ATOM 720 N N . VAL A 1 94 ? -14.455 -6.941 -10.123 1.00 91.94 94 VAL A N 1
ATOM 721 C CA . VAL A 1 94 ? -13.003 -6.997 -10.349 1.00 91.94 94 VAL A CA 1
ATOM 722 C C . VAL A 1 94 ? -12.310 -7.479 -9.079 1.00 91.94 94 VAL A C 1
ATOM 724 O O . VAL A 1 94 ? -12.421 -6.860 -8.019 1.00 91.94 94 VAL A O 1
ATOM 727 N N . THR A 1 95 ? -11.545 -8.565 -9.180 1.00 89.81 95 THR A N 1
ATOM 728 C CA . THR A 1 95 ? -10.911 -9.190 -8.013 1.00 89.81 95 THR A CA 1
ATOM 729 C C . THR A 1 95 ? -9.604 -8.475 -7.638 1.00 89.81 95 THR A C 1
ATOM 731 O O . THR A 1 95 ? -8.721 -8.325 -8.481 1.00 89.81 95 THR A O 1
ATOM 734 N N . PRO A 1 96 ? -9.431 -8.025 -6.382 1.00 88.94 96 PRO A N 1
ATOM 735 C CA . PRO A 1 96 ? -8.174 -7.436 -5.926 1.00 88.94 96 PRO A CA 1
ATOM 736 C C . PRO A 1 96 ? -7.102 -8.518 -5.655 1.00 88.94 96 PRO A C 1
ATOM 738 O O . PRO A 1 96 ? -7.426 -9.663 -5.358 1.00 88.94 96 PRO A O 1
ATOM 741 N N . PRO A 1 97 ? -5.800 -8.169 -5.630 1.00 81.62 97 PRO A N 1
ATOM 742 C CA . PRO A 1 97 ? -4.708 -9.156 -5.641 1.00 81.62 97 PRO A CA 1
ATOM 743 C C . PRO A 1 97 ? -4.569 -10.056 -4.405 1.00 81.62 97 PRO A C 1
ATOM 745 O O . PRO A 1 97 ? -3.928 -11.099 -4.481 1.00 81.62 97 PRO A O 1
ATOM 748 N N . ALA A 1 98 ? -5.035 -9.616 -3.235 1.00 77.50 98 ALA A N 1
ATOM 749 C CA . ALA A 1 98 ? -4.836 -10.342 -1.971 1.00 77.50 98 ALA A CA 1
ATOM 750 C C . ALA A 1 98 ? -5.987 -10.158 -0.969 1.00 77.50 98 ALA A C 1
ATOM 752 O O . ALA A 1 98 ? -5.879 -10.580 0.179 1.00 77.50 98 ALA A O 1
ATOM 753 N N . ALA A 1 99 ? -7.056 -9.473 -1.369 1.00 83.25 99 ALA A N 1
ATOM 754 C CA . ALA A 1 99 ? -8.182 -9.136 -0.505 1.00 83.25 99 ALA A CA 1
ATOM 755 C C . ALA A 1 99 ? -9.471 -9.739 -1.074 1.00 83.25 99 ALA A C 1
ATOM 757 O O . ALA A 1 99 ? -9.490 -10.213 -2.202 1.00 83.25 99 ALA A O 1
ATOM 758 N N . LYS A 1 100 ? -10.561 -9.705 -0.302 1.00 83.69 100 LYS A N 1
ATOM 759 C CA . LYS A 1 100 ? -11.886 -10.090 -0.817 1.00 83.69 100 LYS A CA 1
ATOM 760 C C . LYS A 1 100 ? -12.531 -8.982 -1.654 1.00 83.69 100 LYS A C 1
ATOM 762 O O . LYS A 1 100 ? -13.316 -9.272 -2.542 1.00 83.69 100 LYS A O 1
ATOM 767 N N . GLN A 1 101 ? -12.224 -7.723 -1.340 1.00 88.31 101 GLN A N 1
ATOM 768 C CA . GLN A 1 101 ? -12.801 -6.531 -1.963 1.00 88.31 101 GLN A CA 1
ATOM 769 C C . GLN A 1 101 ? -11.758 -5.410 -2.024 1.00 88.31 101 GLN A C 1
ATOM 771 O O . GLN A 1 101 ? -10.852 -5.339 -1.187 1.00 88.31 101 GLN A O 1
ATOM 776 N N . TRP A 1 102 ? -11.887 -4.537 -3.017 1.00 91.31 102 TRP A N 1
ATOM 777 C CA . TRP A 1 102 ? -11.134 -3.297 -3.127 1.00 91.31 102 TRP A CA 1
ATOM 778 C C . TRP A 1 102 ? -11.492 -2.354 -1.983 1.00 91.31 102 TRP A C 1
ATOM 780 O O . TRP A 1 102 ? -12.659 -2.179 -1.638 1.00 91.31 102 TRP A O 1
ATOM 790 N N . SER A 1 103 ? -10.473 -1.711 -1.418 1.00 88.50 103 SER A N 1
ATOM 791 C CA . SER A 1 103 ? -10.632 -0.650 -0.424 1.00 88.50 103 SER A CA 1
ATOM 792 C C . SER A 1 103 ? -10.032 0.651 -0.944 1.00 88.50 103 SER A C 1
ATOM 794 O O . SER A 1 103 ? -9.096 0.632 -1.748 1.00 88.50 103 SER A O 1
ATOM 796 N N . SER A 1 104 ? -10.513 1.785 -0.432 1.00 86.50 104 SER A N 1
ATOM 797 C CA . SER A 1 104 ? -9.968 3.108 -0.767 1.00 86.50 104 SER A CA 1
ATOM 798 C C . SER A 1 104 ? -8.464 3.198 -0.501 1.00 86.50 104 SER A C 1
ATOM 800 O O . SER A 1 104 ? -7.726 3.783 -1.285 1.00 86.50 104 SER A O 1
ATOM 802 N N . THR A 1 105 ? -7.979 2.549 0.561 1.00 85.75 105 THR A N 1
ATOM 803 C CA . THR A 1 105 ? -6.552 2.484 0.896 1.00 85.75 105 THR A CA 1
ATOM 804 C C . THR A 1 105 ? -5.733 1.733 -0.151 1.00 85.75 105 THR A C 1
ATOM 806 O O . THR A 1 105 ? -4.584 2.092 -0.399 1.00 85.75 105 THR A O 1
ATOM 809 N N . MET A 1 106 ? -6.283 0.676 -0.754 1.00 89.69 106 MET A N 1
ATOM 810 C CA . MET A 1 106 ? -5.594 -0.063 -1.815 1.00 89.69 106 MET A CA 1
ATOM 811 C C . MET A 1 106 ? -5.474 0.778 -3.081 1.00 89.69 106 MET A C 1
ATOM 813 O O . MET A 1 106 ? -4.389 0.834 -3.656 1.00 89.69 106 MET A O 1
ATOM 817 N N . VAL A 1 107 ? -6.556 1.461 -3.461 1.00 92.06 107 VAL A N 1
ATOM 818 C CA . VAL A 1 107 ? -6.570 2.376 -4.609 1.00 92.06 107 VAL A CA 1
ATOM 819 C C . VAL A 1 107 ? -5.602 3.539 -4.382 1.00 92.06 107 VAL A C 1
ATOM 821 O O . VAL A 1 107 ? -4.757 3.802 -5.229 1.00 92.06 107 VAL A O 1
ATOM 824 N N . ASP A 1 108 ? -5.617 4.173 -3.208 1.00 89.19 108 ASP A N 1
ATOM 825 C CA . ASP A 1 108 ? -4.706 5.285 -2.902 1.00 89.19 108 ASP A CA 1
ATOM 826 C C . ASP A 1 108 ? -3.226 4.847 -2.898 1.00 89.19 108 ASP A C 1
ATOM 828 O O . ASP A 1 108 ? -2.366 5.526 -3.458 1.00 89.19 108 ASP A O 1
ATOM 832 N N . LYS A 1 109 ? -2.912 3.657 -2.363 1.00 88.69 109 LYS A N 1
ATOM 833 C CA . LYS A 1 109 ? -1.556 3.082 -2.453 1.00 88.69 109 LYS A CA 1
ATOM 834 C C . LYS A 1 109 ? -1.132 2.789 -3.892 1.00 88.69 109 LYS A C 1
ATOM 836 O O . LYS A 1 109 ? 0.053 2.910 -4.193 1.00 88.69 109 LYS A O 1
ATOM 841 N N . MET A 1 110 ? -2.067 2.376 -4.745 1.00 92.62 110 MET A N 1
ATOM 842 C CA . MET A 1 110 ? -1.822 2.106 -6.161 1.00 92.62 110 MET A CA 1
ATOM 843 C C . MET A 1 110 ? -1.527 3.398 -6.924 1.00 92.62 110 MET A C 1
ATOM 845 O O . MET A 1 110 ? -0.486 3.489 -7.569 1.00 92.62 110 MET A O 1
ATOM 849 N N . LEU A 1 111 ? -2.372 4.421 -6.770 1.00 92.69 111 LEU A N 1
ATOM 850 C CA . LEU A 1 111 ? -2.195 5.728 -7.411 1.00 92.69 111 LEU A CA 1
ATOM 851 C C . LEU A 1 111 ? -0.846 6.371 -7.052 1.00 92.69 111 LEU A C 1
ATOM 853 O O . LEU A 1 111 ? -0.219 7.011 -7.889 1.00 92.69 111 LEU A O 1
ATOM 857 N N . ARG A 1 112 ? -0.351 6.161 -5.827 1.00 90.19 112 ARG A N 1
ATOM 858 C CA . ARG A 1 112 ? 0.926 6.716 -5.336 1.00 90.19 112 ARG A CA 1
ATOM 859 C C . ARG A 1 112 ? 2.158 5.870 -5.653 1.00 90.19 112 ARG A C 1
ATOM 861 O O . ARG A 1 112 ? 3.253 6.215 -5.217 1.00 90.19 112 ARG A O 1
ATOM 868 N N . ASN A 1 113 ? 2.015 4.732 -6.325 1.00 91.56 113 ASN A N 1
ATOM 869 C CA . ASN A 1 113 ? 3.134 3.828 -6.570 1.00 91.56 113 ASN A CA 1
ATOM 870 C C . ASN A 1 113 ? 3.856 4.186 -7.888 1.00 91.56 113 ASN A C 1
ATOM 872 O O . ASN A 1 113 ? 3.273 3.965 -8.953 1.00 91.56 113 ASN A O 1
ATOM 876 N N . PRO A 1 114 ? 5.120 4.663 -7.849 1.00 92.19 114 PRO A N 1
ATOM 877 C CA . PRO A 1 114 ? 5.833 5.122 -9.047 1.00 92.19 114 PRO A CA 1
ATOM 878 C C . PRO A 1 114 ? 6.100 4.017 -10.075 1.00 92.19 114 PRO A C 1
ATOM 880 O O . PRO A 1 114 ? 6.259 4.303 -11.259 1.00 92.19 114 PRO A O 1
ATOM 883 N N . ARG A 1 115 ? 6.066 2.738 -9.665 1.00 93.00 115 ARG A N 1
ATOM 884 C CA . ARG A 1 115 ? 6.243 1.603 -10.585 1.00 93.00 115 ARG A CA 1
ATOM 885 C C . ARG A 1 115 ? 5.243 1.629 -11.745 1.00 93.00 115 ARG A C 1
ATOM 887 O O . ARG A 1 115 ? 5.619 1.247 -12.849 1.00 93.00 115 ARG A O 1
ATOM 894 N N . HIS A 1 116 ? 4.005 2.086 -11.519 1.00 94.00 116 HIS A N 1
ATOM 895 C CA . HIS A 1 116 ? 2.993 2.209 -12.580 1.00 94.00 116 HIS A CA 1
ATOM 896 C C . HIS A 1 116 ? 3.424 3.139 -13.710 1.00 94.00 116 HIS A C 1
ATOM 898 O O . HIS A 1 116 ? 3.069 2.887 -14.858 1.00 94.00 116 HIS A O 1
ATOM 904 N N . ALA A 1 117 ? 4.257 4.124 -13.387 1.00 94.06 117 ALA A N 1
ATOM 905 C CA . ALA A 1 117 ? 4.843 5.074 -14.315 1.00 94.06 117 ALA A CA 1
ATOM 906 C C . ALA A 1 117 ? 6.169 4.613 -14.945 1.00 94.06 117 ALA A C 1
ATOM 908 O O . ALA A 1 117 ? 6.810 5.392 -15.639 1.00 94.06 117 ALA A O 1
ATOM 909 N N . GLY A 1 118 ? 6.632 3.390 -14.657 1.00 92.19 118 GLY A N 1
ATOM 910 C CA . GLY A 1 118 ? 7.972 2.948 -15.060 1.00 92.19 118 GLY A CA 1
ATOM 911 C C . GLY A 1 118 ? 9.100 3.522 -14.198 1.00 92.19 118 GLY A C 1
ATOM 912 O O . GLY A 1 118 ? 10.263 3.330 -14.527 1.00 92.19 118 GLY A O 1
ATOM 913 N N . LEU A 1 119 ? 8.784 4.214 -13.099 1.00 92.06 119 LEU A N 1
ATOM 914 C CA . LEU A 1 119 ? 9.778 4.884 -12.261 1.00 92.06 119 LEU A CA 1
ATOM 915 C C . LEU A 1 119 ? 10.256 3.981 -11.129 1.00 92.06 119 LEU A C 1
ATOM 917 O O . LEU A 1 119 ? 9.458 3.308 -10.462 1.00 92.06 119 LEU A O 1
ATOM 921 N N . VAL A 1 120 ? 11.560 4.005 -10.871 1.00 90.12 120 VAL A N 1
ATOM 922 C CA . VAL A 1 120 ? 12.166 3.226 -9.796 1.00 90.12 120 VAL A CA 1
ATOM 923 C C . VAL A 1 120 ? 11.906 3.887 -8.453 1.00 90.12 120 VAL A C 1
ATOM 925 O O . VAL A 1 120 ? 12.119 5.085 -8.270 1.00 90.12 120 VAL A O 1
ATOM 928 N N . ALA A 1 121 ? 11.463 3.080 -7.488 1.00 88.00 121 ALA A N 1
ATOM 929 C CA . ALA A 1 121 ? 11.134 3.548 -6.157 1.00 88.00 121 ALA A CA 1
ATOM 930 C C . ALA A 1 121 ? 11.787 2.689 -5.077 1.00 88.00 121 ALA A C 1
ATOM 932 O O . ALA A 1 121 ? 11.663 1.467 -5.090 1.00 88.00 121 ALA A O 1
ATOM 933 N N . TYR A 1 122 ? 12.393 3.322 -4.076 1.00 83.38 122 TYR A N 1
ATOM 934 C CA . TYR A 1 122 ? 12.978 2.646 -2.920 1.00 83.38 122 TYR A CA 1
ATOM 935 C C . TYR A 1 122 ? 12.439 3.264 -1.628 1.00 83.38 122 TYR A C 1
ATOM 937 O O . TYR A 1 122 ? 12.173 4.454 -1.548 1.00 83.38 122 TYR A O 1
ATOM 945 N N . SER A 1 123 ? 12.219 2.455 -0.598 1.00 73.56 123 SER A N 1
ATOM 946 C CA . SER A 1 123 ? 11.673 2.931 0.684 1.00 73.56 123 SER A CA 1
ATOM 947 C C . SER A 1 123 ? 12.444 2.389 1.888 1.00 73.56 123 SER A C 1
ATOM 949 O O . SER A 1 123 ? 11.911 2.358 2.995 1.00 73.56 123 SER A O 1
ATOM 951 N N . GLY A 1 124 ? 13.661 1.883 1.665 1.00 69.56 124 GLY A N 1
ATOM 952 C CA . GLY A 1 124 ? 14.533 1.347 2.709 1.00 69.56 124 GLY A CA 1
ATOM 953 C C . GLY A 1 124 ? 15.325 2.429 3.448 1.00 69.56 124 GLY A C 1
ATOM 954 O O . GLY A 1 124 ? 15.332 3.594 3.055 1.00 69.56 124 GLY A O 1
ATOM 955 N N . LYS A 1 125 ? 15.998 2.021 4.532 1.00 62.09 125 LYS A N 1
ATOM 956 C CA . LYS A 1 125 ? 16.682 2.912 5.484 1.00 62.09 125 LYS A CA 1
ATOM 957 C C . LYS A 1 125 ? 18.007 3.562 5.035 1.00 62.09 125 LYS A C 1
ATOM 959 O O . LYS A 1 125 ? 18.320 4.585 5.630 1.00 62.09 125 LYS A O 1
ATOM 964 N N . PRO A 1 126 ? 18.790 3.099 4.039 1.00 59.41 126 PRO A N 1
ATOM 965 C CA . PRO A 1 126 ? 19.935 3.879 3.579 1.00 59.41 126 PRO A CA 1
ATOM 966 C C . PRO A 1 126 ? 19.458 4.919 2.558 1.00 59.41 126 PRO A C 1
ATOM 968 O O . PRO A 1 126 ? 19.702 4.789 1.364 1.00 59.41 126 PRO A O 1
ATOM 971 N N . ARG A 1 127 ? 18.713 5.928 3.011 1.00 59.28 127 ARG A N 1
ATOM 972 C CA . ARG A 1 127 ? 18.369 7.099 2.200 1.00 59.28 127 ARG A CA 1
ATOM 973 C C . ARG A 1 127 ? 18.844 8.358 2.898 1.00 59.28 127 ARG A C 1
ATOM 975 O O . ARG A 1 127 ? 18.735 8.451 4.116 1.00 59.28 127 ARG A O 1
ATOM 982 N N . VAL A 1 128 ? 19.318 9.317 2.106 1.00 54.53 128 VAL A N 1
ATOM 983 C CA . VAL A 1 128 ? 19.710 10.649 2.591 1.00 54.53 128 VAL A CA 1
ATOM 984 C C . VAL A 1 128 ? 18.494 11.391 3.165 1.00 54.53 128 VAL A C 1
ATOM 986 O O . VAL A 1 128 ? 18.606 12.049 4.192 1.00 54.53 128 VAL A O 1
ATOM 989 N N . ALA A 1 129 ? 17.310 11.199 2.568 1.00 59.06 129 ALA A N 1
ATOM 990 C CA . ALA A 1 129 ? 16.033 11.689 3.085 1.00 59.06 129 ALA A CA 1
ATOM 991 C C . ALA A 1 129 ? 15.045 10.534 3.317 1.00 59.06 129 ALA A C 1
ATOM 993 O O . ALA A 1 129 ? 14.875 9.652 2.467 1.00 59.06 129 ALA A O 1
ATOM 994 N N . ALA A 1 130 ? 14.370 10.539 4.470 1.00 58.28 130 ALA A N 1
ATOM 995 C CA . ALA A 1 130 ? 13.311 9.577 4.754 1.00 58.28 130 ALA A CA 1
ATOM 996 C C . ALA A 1 130 ? 12.160 9.752 3.752 1.00 58.28 130 ALA A C 1
ATOM 998 O O . ALA A 1 130 ? 11.714 10.870 3.497 1.00 58.28 130 ALA A O 1
ATOM 999 N N . ALA A 1 131 ? 11.655 8.645 3.199 1.00 62.00 131 ALA A N 1
ATOM 1000 C CA . ALA A 1 131 ? 10.467 8.698 2.357 1.00 62.00 131 ALA A CA 1
ATOM 1001 C C . ALA A 1 131 ? 9.287 9.220 3.191 1.00 62.00 131 ALA A C 1
ATOM 1003 O O . ALA A 1 131 ? 8.897 8.603 4.186 1.00 62.00 131 ALA A O 1
ATOM 1004 N N . THR A 1 132 ? 8.715 10.347 2.782 1.00 63.47 132 THR A N 1
ATOM 1005 C CA . THR A 1 132 ? 7.493 10.882 3.376 1.00 63.47 132 THR A CA 1
ATOM 1006 C C . THR A 1 132 ? 6.348 9.919 3.101 1.00 63.47 132 THR A C 1
ATOM 1008 O O . THR A 1 132 ? 6.132 9.428 1.988 1.00 63.47 132 THR A O 1
ATOM 1011 N N . ALA A 1 133 ? 5.602 9.588 4.147 1.00 59.97 133 ALA A N 1
ATOM 1012 C CA . ALA A 1 133 ? 4.497 8.672 3.986 1.00 59.97 133 ALA A CA 1
ATOM 1013 C C . ALA A 1 133 ? 3.377 9.294 3.149 1.00 59.97 133 ALA A C 1
ATOM 1015 O O . ALA A 1 133 ? 3.081 10.483 3.261 1.00 59.97 133 ALA A O 1
ATOM 1016 N N . TRP A 1 134 ? 2.738 8.457 2.327 1.00 60.47 134 TRP A N 1
ATOM 1017 C CA . TRP A 1 134 ? 1.694 8.863 1.374 1.00 60.47 134 TRP A CA 1
ATOM 1018 C C . TRP A 1 134 ? 2.137 9.895 0.338 1.00 60.47 134 TRP A C 1
ATOM 1020 O O . TRP A 1 134 ? 1.299 10.454 -0.360 1.00 60.47 134 TRP A O 1
ATOM 1030 N N . ASP A 1 135 ? 3.435 10.102 0.186 1.00 69.12 135 ASP A N 1
ATOM 1031 C CA . ASP A 1 135 ? 4.011 10.806 -0.941 1.00 69.12 135 ASP A CA 1
ATOM 1032 C C . ASP A 1 135 ? 4.579 9.762 -1.910 1.00 69.12 135 ASP A C 1
ATOM 1034 O O . ASP A 1 135 ? 5.303 8.839 -1.516 1.00 69.12 135 ASP A O 1
ATOM 1038 N N . GLY A 1 136 ? 4.141 9.828 -3.164 1.00 69.31 136 GLY A N 1
ATOM 1039 C CA . GLY A 1 136 ? 4.659 8.966 -4.220 1.00 69.31 136 GLY A CA 1
ATOM 1040 C C . GLY A 1 136 ? 6.052 9.407 -4.662 1.00 69.31 136 GLY A C 1
ATOM 1041 O O . GLY A 1 136 ? 6.907 8.559 -4.917 1.00 69.31 136 GLY A O 1
ATOM 1042 N N . TRP A 1 137 ? 6.295 10.722 -4.692 1.00 77.06 137 TRP A N 1
ATOM 1043 C CA . TRP A 1 137 ? 7.520 11.332 -5.209 1.00 77.06 137 TRP A CA 1
ATOM 1044 C C . TRP A 1 137 ? 8.717 11.086 -4.316 1.00 77.06 137 TRP A C 1
ATOM 1046 O O . TRP A 1 137 ? 9.785 10.736 -4.807 1.00 77.06 137 TRP A O 1
ATOM 1056 N N . SER A 1 138 ? 8.526 11.157 -3.001 1.00 75.44 138 SER A N 1
ATOM 1057 C CA . SER A 1 138 ? 9.609 10.917 -2.052 1.00 75.44 138 SER A CA 1
ATOM 1058 C C . SER A 1 138 ? 10.214 9.525 -2.146 1.00 75.44 138 SER A C 1
ATOM 1060 O O . SER A 1 138 ? 11.304 9.315 -1.631 1.00 75.44 138 SER A O 1
ATOM 1062 N N . LYS A 1 139 ? 9.545 8.562 -2.794 1.00 78.75 139 LYS A N 1
ATOM 1063 C CA . LYS A 1 139 ? 10.060 7.206 -3.014 1.00 78.75 139 LYS A CA 1
ATOM 1064 C C . LYS A 1 139 ? 10.860 7.071 -4.301 1.00 78.75 139 LYS A C 1
ATOM 1066 O O . LYS A 1 139 ? 11.608 6.104 -4.400 1.00 78.75 139 LYS A O 1
ATOM 1071 N N . VAL A 1 140 ? 10.732 7.989 -5.252 1.00 84.81 140 VAL A N 1
ATOM 1072 C CA . VAL A 1 140 ? 11.435 7.929 -6.540 1.00 84.81 140 VAL A CA 1
ATOM 1073 C C . VAL A 1 140 ? 12.945 8.057 -6.314 1.00 84.81 140 VAL A C 1
ATOM 1075 O O . VAL A 1 140 ? 13.383 8.750 -5.395 1.00 84.81 140 VAL A O 1
ATOM 1078 N N . ILE A 1 141 ? 13.736 7.301 -7.074 1.00 85.44 141 ILE A N 1
ATOM 1079 C CA . ILE A 1 141 ? 15.189 7.493 -7.167 1.00 85.44 141 ILE A CA 1
ATOM 1080 C C . ILE A 1 141 ? 15.460 8.418 -8.348 1.00 85.44 141 ILE A C 1
ATOM 1082 O O . ILE A 1 141 ? 14.833 8.269 -9.396 1.00 85.44 141 ILE A O 1
ATOM 1086 N N . PHE A 1 142 ? 16.386 9.347 -8.162 1.00 85.38 142 PHE A N 1
ATOM 1087 C CA . PHE A 1 142 ? 16.853 10.249 -9.204 1.00 85.38 142 PHE A CA 1
ATOM 1088 C C . PHE A 1 142 ? 18.290 9.885 -9.576 1.00 85.38 142 PHE A C 1
ATOM 1090 O O . PHE A 1 142 ? 19.021 9.363 -8.729 1.00 85.38 142 PHE A O 1
ATOM 1097 N N . ASP A 1 143 ? 18.652 10.103 -10.835 1.00 83.56 143 ASP A N 1
ATOM 1098 C CA . ASP A 1 143 ? 20.036 10.023 -11.299 1.00 83.56 143 ASP A CA 1
ATOM 1099 C C . ASP A 1 143 ? 20.845 11.264 -10.875 1.00 83.56 143 ASP A C 1
ATOM 1101 O O . ASP A 1 143 ? 20.322 12.175 -10.223 1.00 83.56 143 ASP A O 1
ATOM 1105 N N . ASP A 1 144 ? 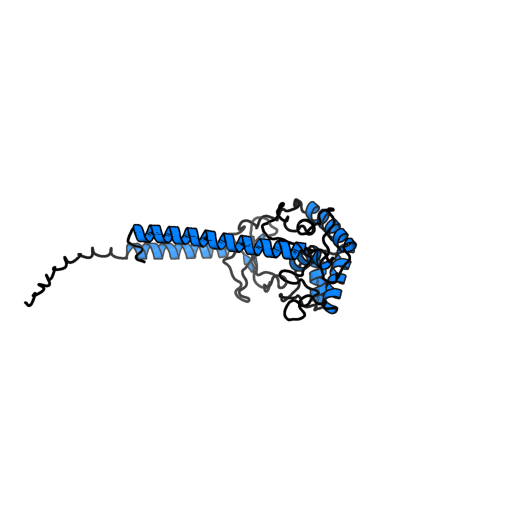22.130 11.287 -11.232 1.00 80.88 144 ASP A N 1
ATOM 1106 C CA . ASP A 1 144 ? 23.042 12.389 -10.902 1.00 80.88 144 ASP A CA 1
ATOM 1107 C C . ASP A 1 144 ? 22.629 13.718 -11.571 1.00 80.88 144 ASP A C 1
ATOM 1109 O O . ASP A 1 144 ? 22.946 14.792 -11.059 1.00 80.88 144 ASP A O 1
ATOM 1113 N N . ASP A 1 145 ? 21.844 13.654 -12.653 1.00 81.50 145 ASP A N 1
ATOM 1114 C CA . ASP A 1 145 ? 21.270 14.806 -13.360 1.00 81.50 145 ASP A CA 1
ATOM 1115 C C . ASP A 1 145 ? 19.931 15.277 -12.751 1.00 81.50 145 ASP A C 1
ATOM 1117 O O . ASP A 1 145 ? 19.289 16.203 -13.260 1.00 81.50 145 ASP A O 1
ATOM 1121 N N . GLY A 1 146 ? 19.467 14.635 -11.675 1.00 79.44 146 GLY A N 1
ATOM 1122 C CA . GLY A 1 146 ? 18.207 14.952 -11.007 1.00 79.44 146 GLY A CA 1
ATOM 1123 C C . GLY A 1 146 ? 16.959 14.492 -11.767 1.00 79.44 146 GLY A C 1
ATOM 1124 O O . GLY A 1 146 ? 15.857 14.974 -11.488 1.00 79.44 146 GLY A O 1
ATOM 1125 N N . ARG A 1 147 ? 17.082 13.562 -12.719 1.00 84.31 147 ARG A N 1
ATOM 1126 C CA . ARG A 1 147 ? 15.959 12.996 -13.477 1.00 84.31 147 ARG A CA 1
ATOM 1127 C C . ARG A 1 147 ? 15.440 11.724 -12.803 1.00 84.31 147 ARG A C 1
ATOM 1129 O O . ARG A 1 147 ? 16.224 10.944 -12.265 1.00 84.31 147 ARG A O 1
ATOM 1136 N N . PRO A 1 148 ? 14.117 11.476 -12.819 1.00 88.19 148 PRO A N 1
ATOM 1137 C CA . PRO A 1 148 ? 13.553 10.234 -12.300 1.00 88.19 148 PRO A CA 1
ATOM 1138 C C . PRO A 1 148 ? 14.132 9.006 -13.010 1.00 88.19 148 PRO A C 1
ATOM 1140 O O . PRO A 1 148 ? 14.011 8.877 -14.229 1.00 88.19 148 PRO A O 1
ATOM 1143 N N . LEU A 1 149 ? 14.697 8.073 -12.244 1.00 89.94 149 LEU A N 1
ATOM 1144 C CA . LEU A 1 149 ? 15.275 6.849 -12.781 1.00 89.94 149 LEU A CA 1
ATOM 1145 C C . LEU A 1 149 ? 14.176 5.933 -13.343 1.00 89.94 149 LEU A C 1
ATOM 1147 O O . LEU A 1 149 ? 13.234 5.557 -12.632 1.00 89.94 149 LEU A O 1
ATOM 1151 N N . ALA A 1 150 ? 14.319 5.544 -14.609 1.00 90.75 150 ALA A N 1
ATOM 1152 C CA . ALA A 1 150 ? 13.437 4.590 -15.274 1.00 90.75 150 ALA A CA 1
ATOM 1153 C C . ALA A 1 150 ? 13.857 3.141 -14.974 1.00 90.75 150 ALA A C 1
ATOM 1155 O O . ALA A 1 150 ? 15.038 2.799 -14.976 1.00 90.75 150 ALA A O 1
ATOM 1156 N N . GLY A 1 151 ? 12.878 2.283 -14.700 1.00 89.56 151 GLY A N 1
ATOM 1157 C CA . GLY A 1 151 ? 13.093 0.863 -14.444 1.00 89.56 151 GLY A CA 1
ATOM 1158 C C . GLY A 1 151 ? 13.103 0.028 -15.721 1.00 89.56 151 GLY A C 1
ATOM 1159 O O . GLY A 1 151 ? 12.567 0.425 -16.751 1.00 89.56 151 GLY A O 1
ATOM 1160 N N . CYS A 1 152 ? 13.635 -1.192 -15.635 1.00 89.50 152 CYS A N 1
ATOM 1161 C CA . CYS A 1 152 ? 13.696 -2.147 -16.748 1.00 89.50 152 CYS A CA 1
ATOM 1162 C C . CYS A 1 152 ? 12.344 -2.813 -17.102 1.00 89.50 152 CYS A C 1
ATOM 1164 O O . CYS A 1 152 ? 12.329 -3.886 -17.704 1.00 89.50 152 CYS A O 1
ATOM 1166 N N . TRP A 1 153 ? 11.213 -2.261 -16.657 1.00 89.69 153 TRP A N 1
ATOM 1167 C CA . TRP A 1 153 ? 9.882 -2.850 -16.829 1.00 89.69 153 TRP A CA 1
ATOM 1168 C C . TRP A 1 153 ? 8.967 -1.939 -17.642 1.00 89.69 153 TRP A C 1
ATOM 1170 O O . TRP A 1 153 ? 9.070 -0.716 -17.590 1.00 89.69 153 TRP A O 1
ATOM 1180 N N . THR A 1 154 ? 8.014 -2.546 -18.347 1.00 91.12 154 THR A N 1
ATOM 1181 C CA . THR A 1 154 ? 7.002 -1.819 -19.117 1.00 91.12 154 THR A CA 1
ATOM 1182 C C . THR A 1 154 ? 6.122 -0.988 -18.191 1.00 91.12 154 THR A C 1
ATOM 1184 O O . THR A 1 154 ? 5.536 -1.538 -17.260 1.00 91.12 154 THR A O 1
ATOM 1187 N N . ALA A 1 155 ? 6.016 0.318 -18.438 1.00 94.25 155 ALA A N 1
ATOM 1188 C CA . ALA A 1 155 ? 5.112 1.206 -17.711 1.00 94.25 155 ALA A CA 1
ATOM 1189 C C . ALA A 1 155 ? 3.648 0.970 -18.127 1.00 94.25 155 ALA A C 1
ATOM 1191 O O . ALA A 1 155 ? 3.370 0.751 -19.302 1.00 94.25 155 ALA A O 1
ATOM 1192 N N . ILE A 1 156 ? 2.713 1.047 -17.173 1.00 95.50 156 ILE A N 1
ATOM 1193 C CA . ILE A 1 156 ? 1.267 0.961 -17.460 1.00 95.50 156 ILE A CA 1
ATOM 1194 C C . ILE A 1 156 ? 0.702 2.345 -17.785 1.00 95.50 156 ILE A C 1
ATOM 1196 O O . ILE A 1 156 ? -0.161 2.490 -18.644 1.00 95.50 156 ILE A O 1
ATOM 1200 N N . VAL A 1 157 ? 1.184 3.370 -17.083 1.00 95.56 157 VAL A N 1
ATOM 1201 C CA . VAL A 1 157 ? 0.812 4.768 -17.305 1.00 95.56 157 VAL A CA 1
ATOM 1202 C C . VAL A 1 157 ? 2.056 5.588 -17.606 1.00 95.56 157 VAL A C 1
ATOM 1204 O O . VAL A 1 157 ? 3.161 5.229 -17.206 1.00 95.56 157 VAL A O 1
ATOM 1207 N N . SER A 1 158 ? 1.891 6.713 -18.298 1.00 94.56 158 SER A N 1
ATOM 1208 C CA . SER A 1 158 ? 3.025 7.597 -18.566 1.00 94.56 158 SER A CA 1
ATOM 1209 C C . SER A 1 158 ? 3.511 8.293 -17.279 1.00 94.56 158 SER A C 1
ATOM 1211 O O . SER A 1 158 ? 2.690 8.598 -16.401 1.00 94.56 158 SER A O 1
ATOM 1213 N N . PRO A 1 159 ? 4.811 8.640 -17.173 1.00 92.19 159 PRO A N 1
ATOM 1214 C CA . PRO A 1 159 ? 5.320 9.486 -16.091 1.00 92.19 159 PRO A CA 1
ATOM 1215 C C . PRO A 1 159 ? 4.546 10.796 -15.932 1.00 92.19 159 PRO A C 1
ATOM 1217 O O . PRO A 1 159 ? 4.289 11.230 -14.808 1.00 92.19 159 PRO A O 1
ATOM 1220 N N . LYS A 1 160 ? 4.092 11.389 -17.044 1.00 92.50 160 LYS A N 1
ATOM 1221 C CA . LYS A 1 160 ? 3.275 12.610 -17.052 1.00 92.50 160 LYS A CA 1
ATOM 1222 C C . LYS A 1 160 ? 1.927 12.395 -16.362 1.00 92.50 160 LYS A C 1
ATOM 1224 O O . LYS A 1 160 ? 1.587 13.142 -15.450 1.00 92.50 160 LYS A O 1
ATOM 1229 N N . THR A 1 161 ? 1.192 11.354 -16.753 1.00 93.81 161 THR A N 1
ATOM 1230 C CA . THR A 1 161 ? -0.110 10.991 -16.162 1.00 93.81 161 THR A CA 1
ATOM 1231 C C . THR A 1 161 ? 0.024 10.732 -14.664 1.00 93.81 161 THR A C 1
ATOM 1233 O O . THR A 1 161 ? -0.771 11.219 -13.863 1.00 93.81 161 THR A O 1
ATOM 1236 N N . TRP A 1 162 ? 1.062 9.998 -14.265 1.00 94.25 162 TRP A N 1
ATOM 1237 C CA . TRP A 1 162 ? 1.301 9.699 -12.858 1.00 94.25 162 TRP A CA 1
ATOM 1238 C C . TRP A 1 162 ? 1.622 10.954 -12.040 1.00 94.25 162 TRP A C 1
ATOM 1240 O O . TRP A 1 162 ? 1.073 11.135 -10.951 1.00 94.25 162 TRP A O 1
ATOM 1250 N N . SER A 1 163 ? 2.453 11.842 -12.591 1.00 90.50 163 SER A N 1
ATOM 1251 C CA . SER A 1 163 ? 2.803 13.130 -11.983 1.00 90.50 163 SER A CA 1
ATOM 1252 C C . SER A 1 163 ? 1.570 14.011 -11.779 1.00 90.50 163 SER A C 1
ATOM 1254 O O . SER A 1 163 ? 1.391 14.570 -10.698 1.00 90.50 163 SER A O 1
ATOM 1256 N N . GLN A 1 164 ? 0.685 14.071 -12.780 1.00 90.94 164 GLN A N 1
ATOM 1257 C CA . GLN A 1 164 ? -0.594 14.783 -12.695 1.00 90.94 164 GLN A CA 1
ATOM 1258 C C . GLN A 1 164 ? -1.483 14.222 -11.580 1.00 90.94 164 GLN A C 1
ATOM 1260 O O . GLN A 1 164 ? -2.005 14.985 -10.774 1.00 90.94 164 GLN A O 1
ATOM 1265 N N . VAL A 1 165 ? -1.593 12.894 -11.461 1.00 91.81 165 VAL A N 1
ATOM 1266 C CA . VAL A 1 165 ? -2.335 12.268 -10.354 1.00 91.81 165 VAL A CA 1
ATOM 1267 C C . VAL A 1 165 ? -1.738 12.637 -8.995 1.00 91.81 165 VAL A C 1
ATOM 1269 O O . VAL A 1 165 ? -2.489 12.939 -8.071 1.00 91.81 165 VAL A O 1
ATOM 1272 N N . GLN A 1 166 ? -0.407 12.648 -8.843 1.00 88.94 166 GLN A N 1
ATOM 1273 C CA . GLN A 1 166 ? 0.201 13.047 -7.566 1.00 88.94 166 GLN A CA 1
ATOM 1274 C C . GLN A 1 166 ? -0.147 14.495 -7.210 1.00 88.94 166 GLN A C 1
ATOM 1276 O O . GLN A 1 166 ? -0.476 14.770 -6.053 1.00 88.94 166 GLN A O 1
ATOM 1281 N N . PHE A 1 167 ? -0.116 15.385 -8.205 1.00 85.75 167 PHE A N 1
ATOM 1282 C CA . PHE A 1 167 ? -0.506 16.781 -8.047 1.00 85.75 167 PHE A CA 1
ATOM 1283 C C . PHE A 1 167 ? -1.973 16.900 -7.622 1.00 85.75 167 PHE A C 1
ATOM 1285 O O . PHE A 1 167 ? -2.246 17.521 -6.607 1.00 85.75 167 PHE A O 1
ATOM 1292 N N . GLU A 1 168 ? -2.907 16.217 -8.286 1.00 84.88 168 GLU A N 1
ATOM 1293 C CA . GLU A 1 168 ? -4.339 16.227 -7.933 1.00 84.88 168 GLU A CA 1
ATOM 1294 C C . GLU A 1 168 ? -4.637 15.654 -6.536 1.00 84.88 168 GLU A C 1
ATOM 1296 O O . GLU A 1 168 ? -5.561 16.082 -5.834 1.00 84.88 168 GLU A O 1
ATOM 1301 N N . LEU A 1 169 ? -3.846 14.679 -6.086 1.00 82.75 169 LEU A N 1
ATOM 1302 C CA . LEU A 1 169 ? -3.995 14.088 -4.757 1.00 82.75 169 LEU A CA 1
ATOM 1303 C C . LEU A 1 169 ? -3.483 15.002 -3.633 1.00 82.75 169 LEU A C 1
ATOM 1305 O O . LEU A 1 169 ? -3.892 14.820 -2.481 1.00 82.75 169 LEU A O 1
ATOM 1309 N N . GLN A 1 170 ? -2.608 15.968 -3.921 1.00 75.38 170 GLN A N 1
ATOM 1310 C CA . GLN A 1 170 ? -1.991 16.832 -2.912 1.00 75.38 170 GLN A CA 1
ATOM 1311 C C . GLN A 1 170 ? -2.986 17.856 -2.315 1.00 75.38 170 GLN A C 1
ATOM 1313 O O . GLN A 1 170 ? -3.138 17.859 -1.086 1.00 75.38 170 GLN A O 1
ATOM 1318 N N . PRO A 1 171 ? -3.772 18.628 -3.098 1.00 67.81 171 PRO A N 1
ATOM 1319 C CA . PRO A 1 171 ? -4.828 19.503 -2.585 1.00 67.81 171 PRO A CA 1
ATOM 1320 C C . PRO A 1 171 ? -5.888 18.762 -1.772 1.00 67.81 171 PRO A C 1
ATOM 1322 O O . PRO A 1 171 ? -6.382 19.289 -0.775 1.00 67.81 171 PRO A O 1
ATOM 1325 N N . ARG A 1 172 ? -6.221 17.517 -2.147 1.00 68.06 172 ARG A N 1
ATOM 1326 C CA . ARG A 1 172 ? -7.182 16.685 -1.400 1.00 68.06 172 ARG A CA 1
ATOM 1327 C C . ARG A 1 172 ? -6.702 16.408 0.030 1.00 68.06 172 ARG A C 1
ATOM 1329 O O . ARG A 1 172 ? -7.529 16.343 0.935 1.00 68.06 172 ARG A O 1
ATOM 1336 N N . ARG A 1 173 ? -5.383 16.302 0.251 1.00 64.75 173 ARG A N 1
ATOM 1337 C CA . ARG A 1 173 ? -4.781 16.189 1.595 1.00 64.75 173 ARG A CA 1
ATOM 1338 C C . ARG A 1 173 ? -4.764 17.527 2.332 1.00 64.75 173 ARG A C 1
ATOM 1340 O O . ARG A 1 173 ? -5.125 17.565 3.505 1.00 64.75 173 ARG A O 1
ATOM 1347 N N . HIS A 1 174 ? -4.411 18.617 1.646 1.00 63.72 174 HIS A N 1
ATOM 1348 C CA . HIS A 1 174 ? -4.410 19.960 2.240 1.00 63.72 174 HIS A CA 1
ATOM 1349 C C . HIS A 1 174 ? -5.805 20.389 2.713 1.00 63.72 174 HIS A C 1
ATOM 1351 O O . HIS A 1 174 ? -5.937 20.872 3.833 1.00 63.72 174 HIS A O 1
ATOM 1357 N N . LYS A 1 175 ? -6.862 20.123 1.929 1.00 61.09 175 LYS A N 1
ATOM 1358 C CA . LYS A 1 175 ? -8.263 20.366 2.330 1.00 61.09 175 LYS A CA 1
ATOM 1359 C C . LYS A 1 175 ? -8.678 19.591 3.587 1.00 61.09 175 LYS A C 1
ATOM 1361 O O . LYS A 1 175 ? -9.594 20.007 4.282 1.00 61.09 175 LYS A O 1
ATOM 1366 N N . GLN A 1 176 ? -8.012 18.477 3.892 1.00 59.62 176 GLN A N 1
ATOM 1367 C CA . GLN A 1 176 ? -8.229 17.701 5.118 1.00 59.62 176 GLN A CA 1
ATOM 1368 C C . GLN A 1 176 ? -7.374 18.185 6.305 1.00 59.62 176 GLN A C 1
ATOM 1370 O O . GLN A 1 176 ? -7.397 17.548 7.358 1.00 59.62 176 GLN A O 1
ATOM 1375 N N . GLY A 1 177 ? -6.614 19.277 6.148 1.00 59.25 177 GLY A N 1
ATOM 1376 C CA . GLY A 1 177 ? -5.759 19.847 7.193 1.00 59.25 177 GLY A CA 1
ATOM 1377 C C . GLY A 1 177 ? -4.531 18.998 7.535 1.00 59.25 177 GLY A C 1
ATOM 1378 O O . GLY A 1 177 ? -3.985 19.135 8.624 1.00 59.25 177 GLY A O 1
ATOM 1379 N N . LEU A 1 178 ? -4.110 18.091 6.645 1.00 59.88 178 LEU A N 1
ATOM 1380 C CA . LEU A 1 178 ? -2.983 17.181 6.877 1.00 59.88 178 LEU A CA 1
ATOM 1381 C C . LEU A 1 178 ? -1.731 17.656 6.117 1.00 59.88 178 LEU A C 1
ATOM 1383 O O . LEU A 1 178 ? -1.725 17.591 4.882 1.00 59.88 178 LEU A O 1
ATOM 1387 N N . PRO A 1 179 ? -0.650 18.067 6.813 1.00 59.41 179 PRO A N 1
ATOM 1388 C CA . PRO A 1 179 ? 0.620 18.413 6.174 1.00 59.41 179 PRO A CA 1
ATOM 1389 C C . PRO A 1 179 ? 1.210 17.260 5.340 1.00 59.41 179 PRO A C 1
ATOM 1391 O O . PRO A 1 179 ? 0.916 16.074 5.560 1.00 59.41 179 PRO A O 1
ATOM 1394 N N . ALA A 1 180 ? 2.079 17.584 4.380 1.00 55.25 180 ALA A N 1
ATOM 1395 C CA . ALA A 1 180 ? 2.846 16.589 3.626 1.00 55.25 180 ALA A CA 1
ATOM 1396 C C . ALA A 1 180 ? 3.664 15.688 4.575 1.00 55.25 180 ALA A C 1
ATOM 1398 O O . ALA A 1 180 ? 4.183 16.148 5.586 1.00 55.25 180 ALA A O 1
ATOM 1399 N N . GLY A 1 181 ? 3.721 14.382 4.295 1.00 54.53 181 GLY A N 1
ATOM 1400 C CA . GLY A 1 181 ? 4.482 13.417 5.102 1.00 54.53 181 GLY A CA 1
ATOM 1401 C C . GLY A 1 181 ? 3.913 13.083 6.487 1.00 54.53 181 GLY A C 1
ATOM 1402 O O . GLY A 1 181 ? 4.428 12.181 7.142 1.00 54.53 181 GLY A O 1
ATOM 1403 N N . THR A 1 182 ? 2.831 13.735 6.921 1.00 56.06 182 THR A N 1
ATOM 1404 C CA . THR A 1 182 ? 2.149 13.393 8.176 1.00 56.06 182 THR A CA 1
ATOM 1405 C C . THR A 1 182 ? 1.058 12.352 7.951 1.00 56.06 182 THR A C 1
ATOM 1407 O O . THR A 1 182 ? 0.400 12.307 6.906 1.00 56.06 182 THR A O 1
ATOM 1410 N N . HIS A 1 183 ? 0.855 11.502 8.950 1.00 56.31 183 HIS A N 1
ATOM 1411 C CA . HIS A 1 183 ? -0.338 10.677 9.052 1.00 56.31 183 HIS A CA 1
ATOM 1412 C C . HIS A 1 183 ? -1.327 11.351 9.987 1.00 56.31 183 HIS A C 1
ATOM 1414 O O . HIS A 1 183 ? -0.922 12.025 10.933 1.00 56.31 183 HIS A O 1
ATOM 1420 N N . ARG A 1 184 ? -2.623 11.070 9.796 1.00 55.72 184 ARG A N 1
ATOM 1421 C CA . ARG A 1 184 ? -3.548 11.189 10.922 1.00 55.72 184 ARG A CA 1
ATOM 1422 C C . ARG A 1 184 ? -2.951 10.323 12.036 1.00 55.72 184 ARG A C 1
ATOM 1424 O O . ARG A 1 184 ? -2.686 9.148 11.749 1.00 55.72 184 ARG A O 1
ATOM 1431 N N . PRO A 1 185 ? -2.667 10.870 13.230 1.00 51.66 185 PRO A N 1
ATOM 1432 C CA . PRO A 1 185 ? -2.182 10.046 14.323 1.00 51.66 185 PRO A CA 1
ATOM 1433 C C . PRO A 1 185 ? -3.134 8.862 14.460 1.00 51.66 185 PRO A C 1
ATOM 1435 O O . PRO A 1 185 ? -4.349 9.019 14.266 1.00 51.66 185 PRO A O 1
ATOM 1438 N N . ALA A 1 186 ? -2.580 7.668 14.703 1.00 49.88 186 ALA A N 1
ATOM 1439 C CA . ALA A 1 186 ? -3.411 6.536 15.082 1.00 49.88 186 ALA A CA 1
ATOM 1440 C C . ALA A 1 186 ? -4.319 7.050 16.193 1.00 49.88 186 ALA A C 1
ATOM 1442 O O . ALA A 1 186 ? -3.821 7.661 17.139 1.00 49.88 186 ALA A O 1
ATOM 1443 N N . VAL A 1 187 ? -5.633 6.935 15.995 1.00 53.47 187 VAL A N 1
ATOM 1444 C CA . VAL A 1 187 ? -6.603 7.440 16.962 1.00 53.47 187 VAL A CA 1
ATOM 1445 C C . VAL A 1 187 ? -6.209 6.818 18.295 1.00 53.47 187 VAL A C 1
ATOM 1447 O O . VAL A 1 187 ? -6.305 5.598 18.437 1.00 53.47 187 VAL A O 1
ATOM 1450 N N . ALA A 1 188 ? -5.685 7.640 19.213 1.00 55.81 188 ALA A N 1
ATOM 1451 C CA . ALA A 1 188 ? -5.433 7.232 20.585 1.00 55.81 188 ALA A CA 1
ATOM 1452 C C . ALA A 1 188 ? -6.727 6.584 21.063 1.00 55.81 188 ALA A C 1
ATOM 1454 O O . ALA A 1 188 ? -7.797 7.134 20.787 1.00 55.81 188 ALA A O 1
ATOM 1455 N N . VAL A 1 189 ? -6.617 5.373 21.612 1.00 57.97 189 VAL A N 1
ATOM 1456 C CA . VAL A 1 189 ? -7.739 4.471 21.892 1.00 57.97 189 VAL A CA 1
ATOM 1457 C C . VAL A 1 189 ? -8.906 5.282 22.459 1.00 57.97 189 VAL A C 1
ATOM 1459 O O . VAL A 1 189 ? -8.833 5.782 23.573 1.00 57.97 189 VAL A O 1
ATOM 1462 N N . LYS A 1 190 ? -9.927 5.529 21.628 1.00 69.94 190 LYS A N 1
ATOM 1463 C CA . LYS A 1 190 ? -10.912 6.592 21.898 1.00 69.94 190 LYS A CA 1
ATOM 1464 C C . LYS A 1 190 ? -12.006 6.144 22.865 1.00 69.94 190 LYS A C 1
ATOM 1466 O O . LYS A 1 190 ? -12.716 6.986 23.398 1.00 69.94 190 LYS A O 1
ATOM 1471 N N . TYR A 1 191 ? -12.148 4.832 23.031 1.00 84.94 191 TYR A N 1
ATOM 1472 C CA . TYR A 1 191 ? -13.215 4.190 23.790 1.00 84.94 191 TYR A CA 1
ATOM 1473 C C . TYR A 1 191 ? -12.654 2.961 24.508 1.00 84.94 191 TYR A C 1
ATOM 1475 O O . TYR A 1 191 ? -11.822 2.257 23.924 1.00 84.94 191 TYR A O 1
ATOM 1483 N N . GLU A 1 192 ? -13.122 2.704 25.727 1.00 87.69 192 GLU A N 1
ATOM 1484 C CA . GLU A 1 192 ? -12.528 1.785 26.711 1.00 87.69 192 GLU A CA 1
ATOM 1485 C C . GLU A 1 192 ? -12.349 0.351 26.199 1.00 87.69 192 GLU A C 1
ATOM 1487 O O . GLU A 1 192 ? -11.313 -0.273 26.415 1.00 87.69 192 GLU A O 1
ATOM 1492 N N . LEU A 1 193 ? -13.318 -0.160 25.437 1.00 89.06 193 LEU A N 1
ATOM 1493 C CA . LEU A 1 193 ? -13.347 -1.551 24.976 1.00 89.06 193 LEU A CA 1
ATOM 1494 C C . LEU A 1 193 ? -12.862 -1.730 23.531 1.00 89.06 193 LEU A C 1
ATOM 1496 O O . LEU A 1 193 ? -13.080 -2.772 22.895 1.00 89.06 193 LEU A O 1
ATOM 1500 N N . SER A 1 194 ? -12.205 -0.709 22.980 1.00 85.56 194 SER A N 1
ATOM 1501 C CA . SER A 1 194 ? -11.638 -0.761 21.633 1.00 85.56 194 SER A CA 1
ATOM 1502 C C . SER A 1 194 ? -10.587 -1.869 21.531 1.00 85.56 194 SER A C 1
ATOM 1504 O O . SER A 1 194 ? -9.575 -1.852 22.221 1.00 85.56 194 SER A O 1
ATOM 1506 N N . GLY A 1 195 ? -10.807 -2.825 20.625 1.00 82.38 195 GLY A N 1
ATOM 1507 C CA . GLY A 1 195 ? -9.903 -3.964 20.419 1.00 82.38 195 GLY A CA 1
ATOM 1508 C C . GLY A 1 195 ? -10.175 -5.177 21.315 1.00 82.38 195 GLY A C 1
ATOM 1509 O O . GLY A 1 195 ? -9.580 -6.224 21.076 1.00 82.38 195 GLY A O 1
ATOM 1510 N N . ILE A 1 196 ? -11.098 -5.069 22.276 1.00 90.81 196 ILE A N 1
ATOM 1511 C CA . ILE A 1 196 ? -11.493 -6.166 23.173 1.00 90.81 196 ILE A CA 1
ATOM 1512 C C . ILE A 1 196 ? -12.774 -6.837 22.664 1.00 90.81 196 ILE A C 1
ATOM 1514 O O . ILE A 1 196 ? -12.840 -8.060 22.531 1.00 90.81 196 ILE A O 1
ATOM 1518 N N . LEU A 1 197 ? -13.799 -6.044 22.333 1.00 92.50 197 LEU A N 1
ATOM 1519 C CA . LEU A 1 197 ? -15.093 -6.583 21.914 1.00 92.50 197 LEU A CA 1
ATOM 1520 C C . LEU A 1 197 ? -15.027 -7.246 20.535 1.00 92.50 197 LEU A C 1
ATOM 1522 O O . LEU A 1 197 ? -14.503 -6.679 19.574 1.00 92.50 197 LEU A O 1
ATOM 1526 N N . THR A 1 198 ? -15.664 -8.411 20.404 1.00 94.56 198 THR A N 1
ATOM 1527 C CA . THR A 1 198 ? -15.820 -9.130 19.131 1.00 94.56 198 THR A CA 1
ATOM 1528 C C . THR A 1 198 ? -17.291 -9.370 18.802 1.00 94.56 198 THR A C 1
ATOM 1530 O O . THR A 1 198 ? -18.151 -9.484 19.671 1.00 94.56 198 THR A O 1
ATOM 1533 N N . CYS A 1 199 ? -17.613 -9.419 17.511 1.00 94.06 199 CYS A N 1
ATOM 1534 C CA . CYS A 1 199 ? -18.964 -9.665 17.029 1.00 94.06 199 CYS A CA 1
ATOM 1535 C C . CYS A 1 199 ? -19.371 -11.124 17.272 1.00 94.06 199 CYS A C 1
ATOM 1537 O O . CYS A 1 199 ? -18.714 -12.036 16.772 1.00 94.06 199 CYS A O 1
ATOM 1539 N N . GLY A 1 200 ? -20.510 -11.347 17.933 1.00 91.56 200 GLY A N 1
ATOM 1540 C CA . GLY A 1 200 ? -21.045 -12.691 18.179 1.00 91.56 200 GLY A CA 1
ATOM 1541 C C . GLY A 1 200 ? -21.248 -13.528 16.908 1.00 91.56 200 GLY A C 1
ATOM 1542 O O . GLY A 1 200 ? -20.976 -14.728 16.934 1.00 91.56 200 GLY A O 1
ATOM 1543 N N . PHE A 1 201 ? -21.619 -12.885 15.793 1.00 91.00 201 PHE A N 1
ATOM 1544 C CA . PHE A 1 201 ? -21.918 -13.540 14.514 1.00 91.00 201 PHE A CA 1
ATOM 1545 C C . PHE A 1 201 ? -20.677 -13.815 13.659 1.00 91.00 201 PHE A C 1
ATOM 1547 O O . PHE A 1 201 ? -20.425 -14.950 13.279 1.00 91.00 201 PHE A O 1
ATOM 1554 N N . CYS A 1 202 ? -19.900 -12.778 13.328 1.00 89.69 202 CYS A N 1
ATOM 1555 C CA . CYS A 1 202 ? -18.780 -12.898 12.380 1.00 89.69 202 CYS A CA 1
ATOM 1556 C C . CYS A 1 202 ? -17.396 -12.910 13.041 1.00 89.69 202 CYS A C 1
ATOM 1558 O O . CYS A 1 202 ? -16.387 -12.904 12.340 1.00 89.69 202 CYS A O 1
ATOM 1560 N N . LYS A 1 203 ? -17.338 -12.861 14.379 1.00 91.44 203 LYS A N 1
ATOM 1561 C CA . LYS A 1 203 ? -16.118 -12.849 15.210 1.00 91.44 203 LYS A CA 1
ATOM 1562 C C . LYS A 1 203 ? -15.141 -11.695 14.950 1.00 91.44 203 LYS A C 1
ATOM 1564 O O . LYS A 1 203 ? -14.097 -11.610 15.586 1.00 91.44 203 LYS A O 1
ATOM 1569 N N . ARG A 1 204 ? -15.477 -10.755 14.064 1.00 89.62 204 ARG A N 1
ATOM 1570 C CA . ARG A 1 204 ? -14.686 -9.541 13.828 1.00 89.62 204 ARG A CA 1
ATOM 1571 C C . ARG A 1 204 ? -14.762 -8.599 15.032 1.00 89.62 204 ARG A C 1
ATOM 1573 O O . ARG A 1 204 ? -15.838 -8.449 15.604 1.00 89.62 204 ARG A O 1
ATOM 1580 N N . GLY A 1 205 ? -13.655 -7.933 15.366 1.00 91.31 205 GLY A N 1
ATOM 1581 C CA . GLY A 1 205 ? -13.624 -6.902 16.410 1.00 91.31 205 GLY A CA 1
ATOM 1582 C C . GLY A 1 205 ? -14.638 -5.778 16.157 1.00 91.31 205 GLY A C 1
ATOM 1583 O O . GLY A 1 205 ? -14.815 -5.358 15.008 1.00 91.31 205 GLY A O 1
ATOM 1584 N N . LEU A 1 206 ? -15.319 -5.319 17.208 1.00 92.56 206 LEU A N 1
ATOM 1585 C CA . LEU A 1 206 ? -16.222 -4.168 17.145 1.00 92.56 206 LEU A CA 1
ATOM 1586 C C . LEU A 1 206 ? -15.421 -2.857 17.163 1.00 92.56 206 LEU A C 1
ATOM 1588 O O . LEU A 1 206 ? -14.330 -2.785 17.724 1.00 92.56 206 LEU A O 1
ATOM 1592 N N . VAL A 1 207 ? -15.970 -1.814 16.541 1.00 90.12 207 VAL A N 1
ATOM 1593 C CA . VAL A 1 207 ? -15.360 -0.480 16.446 1.00 90.12 207 VAL A CA 1
ATOM 1594 C C . VAL A 1 207 ? -16.276 0.536 17.119 1.00 90.12 207 VAL A C 1
ATOM 1596 O O . VAL A 1 207 ? -17.489 0.493 16.919 1.00 90.12 207 VAL A O 1
ATOM 1599 N N . GLY A 1 208 ? -15.706 1.434 17.924 1.00 89.69 208 GLY A N 1
ATOM 1600 C CA . GLY A 1 208 ? -16.455 2.486 18.611 1.00 89.69 208 GLY A CA 1
ATOM 1601 C C . GLY A 1 208 ? -16.808 3.664 17.696 1.00 89.69 208 GLY A C 1
ATOM 1602 O O . GLY A 1 208 ? -15.978 4.150 16.922 1.00 89.69 208 GLY A O 1
ATOM 1603 N N . HIS A 1 209 ? -18.036 4.157 17.807 1.00 86.75 209 HIS A N 1
ATOM 1604 C CA . HIS A 1 209 ? -18.580 5.291 17.063 1.00 86.75 209 HIS A CA 1
ATOM 1605 C C . HIS A 1 209 ? -19.253 6.277 18.026 1.00 86.75 209 HIS A C 1
ATOM 1607 O O . HIS A 1 209 ? -19.858 5.863 19.010 1.00 86.75 209 HIS A O 1
ATOM 1613 N N . LYS A 1 210 ? -19.172 7.583 17.734 1.00 85.81 210 LYS A N 1
ATOM 1614 C CA . LYS A 1 210 ? -19.950 8.597 18.465 1.00 85.81 210 LYS A CA 1
ATOM 1615 C C . LYS A 1 210 ? -21.416 8.542 18.022 1.00 85.81 210 LYS A C 1
ATOM 1617 O O . LYS A 1 210 ? -21.680 8.343 16.836 1.00 85.81 210 LYS A O 1
ATOM 1622 N N . SER A 1 211 ? -22.338 8.755 18.956 1.00 80.25 211 SER A N 1
ATOM 1623 C CA . SER A 1 211 ? -23.732 9.085 18.657 1.00 80.25 211 SER A CA 1
ATOM 1624 C C . SER A 1 211 ? -23.838 10.505 18.090 1.00 80.25 211 SER A C 1
ATOM 1626 O O . SER A 1 211 ? -22.996 11.362 18.376 1.00 80.25 211 SER A O 1
ATOM 1628 N N . ASN A 1 212 ? -24.886 10.762 17.307 1.00 72.06 21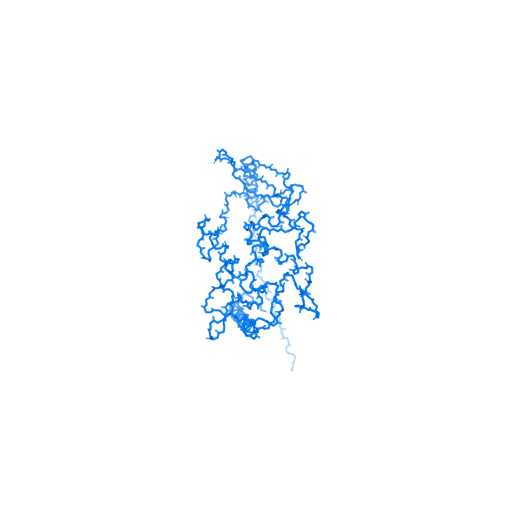2 ASN A N 1
ATOM 1629 C CA . ASN A 1 212 ? -25.190 12.092 16.770 1.00 72.06 212 ASN A CA 1
ATOM 1630 C C . ASN A 1 212 ? -25.534 13.107 17.878 1.00 72.06 212 ASN A C 1
ATOM 1632 O O . ASN A 1 212 ? -25.310 14.297 17.696 1.00 72.06 212 ASN A O 1
ATOM 1636 N N . GLU A 1 213 ? -25.997 12.642 19.043 1.00 70.88 213 GLU A N 1
ATOM 1637 C CA . GLU A 1 213 ? -26.393 13.477 20.193 1.00 70.88 213 GLU A CA 1
ATOM 1638 C C . GLU A 1 213 ? -25.229 13.796 21.156 1.00 70.88 213 GLU A C 1
ATOM 1640 O O . GLU A 1 213 ? -25.413 14.292 22.265 1.00 70.88 213 GLU A O 1
ATOM 1645 N N . GLY A 1 214 ? -23.990 13.527 20.734 1.00 57.47 214 GLY A N 1
ATOM 1646 C CA . GLY A 1 214 ? -22.780 14.122 21.307 1.00 57.47 214 GLY A CA 1
ATOM 1647 C C . GLY A 1 214 ? -22.261 13.531 22.621 1.00 57.47 214 GLY A C 1
ATOM 1648 O O . GLY A 1 214 ? -21.050 13.597 22.834 1.00 57.47 214 GLY A O 1
ATOM 1649 N N . LYS A 1 215 ? -23.110 12.924 23.463 1.00 65.62 215 LYS A N 1
ATOM 1650 C CA . LYS A 1 215 ? -22.684 12.375 24.768 1.00 65.62 215 LYS A CA 1
ATOM 1651 C C . LYS A 1 215 ? -22.364 10.880 24.772 1.00 65.62 215 LYS A C 1
ATOM 1653 O O . LYS A 1 215 ? -21.395 10.497 25.412 1.00 65.62 215 LYS A O 1
ATOM 1658 N N . ASN A 1 216 ? -23.085 10.062 24.004 1.00 77.31 216 ASN A N 1
ATOM 1659 C CA . ASN A 1 216 ? -22.915 8.605 24.061 1.00 77.31 216 ASN A CA 1
ATOM 1660 C C . ASN A 1 216 ? -22.114 8.053 22.875 1.00 77.31 216 ASN A C 1
ATOM 1662 O O . ASN A 1 216 ? -22.167 8.578 21.756 1.00 77.31 216 ASN A O 1
ATOM 1666 N N . HIS A 1 217 ? -21.390 6.956 23.099 1.00 88.56 217 HIS A N 1
ATOM 1667 C CA . HIS A 1 217 ? -20.781 6.129 22.057 1.00 88.56 217 HIS A CA 1
ATOM 1668 C C . HIS A 1 217 ? -21.393 4.728 22.031 1.00 88.56 217 HIS A C 1
ATOM 1670 O O . HIS A 1 217 ? -22.083 4.288 22.948 1.00 88.56 217 HIS A O 1
ATOM 1676 N N . TYR A 1 218 ? -21.180 4.033 20.921 1.00 91.88 218 TYR A N 1
ATOM 1677 C CA . TYR A 1 218 ? -21.604 2.651 20.740 1.00 91.88 218 TYR A CA 1
ATOM 1678 C C . TYR A 1 218 ? -20.524 1.871 20.002 1.00 91.88 218 TYR A C 1
ATOM 1680 O O . TYR A 1 218 ? -19.758 2.428 19.211 1.00 91.88 218 TYR A O 1
ATOM 1688 N N . TYR A 1 219 ? -20.489 0.564 20.220 1.00 93.38 219 TYR A N 1
ATOM 1689 C CA . TYR A 1 219 ? -19.625 -0.351 19.491 1.00 93.38 219 TYR A CA 1
ATOM 1690 C C . TYR A 1 219 ? -20.429 -1.028 18.394 1.00 93.38 219 TYR A C 1
ATOM 1692 O O . TYR A 1 219 ? -21.490 -1.593 18.647 1.00 93.38 219 TYR A O 1
ATOM 1700 N N . ARG A 1 220 ? -19.937 -0.996 17.157 1.00 93.12 220 ARG A N 1
ATOM 1701 C CA . ARG A 1 220 ? -20.592 -1.624 16.005 1.00 93.12 220 ARG A CA 1
ATOM 1702 C C . ARG A 1 220 ? -19.622 -2.527 15.260 1.00 93.12 220 ARG A C 1
ATOM 1704 O O . ARG A 1 220 ? -18.439 -2.231 15.111 1.00 93.12 220 ARG A O 1
ATOM 1711 N N . CYS A 1 221 ? -20.138 -3.647 14.767 1.00 93.56 221 CYS A N 1
ATOM 1712 C CA . CYS A 1 221 ? -19.392 -4.516 13.875 1.00 93.56 221 CYS A CA 1
ATOM 1713 C C . CYS A 1 221 ? -19.147 -3.770 12.555 1.00 93.56 221 CYS A C 1
ATOM 1715 O O . CYS A 1 221 ? -20.116 -3.263 11.983 1.00 93.56 221 CYS A O 1
ATOM 1717 N N . PRO A 1 222 ? -17.904 -3.706 12.044 1.00 89.81 222 PRO A N 1
ATOM 1718 C CA . PRO A 1 222 ? -17.607 -2.997 10.807 1.00 89.81 222 PRO A CA 1
ATOM 1719 C C . PRO A 1 222 ? -18.522 -3.416 9.655 1.00 89.81 222 PRO A C 1
ATOM 1721 O O . PRO A 1 222 ? -18.969 -4.563 9.586 1.00 89.81 222 PRO A O 1
ATOM 1724 N N . ALA A 1 223 ? -18.775 -2.499 8.723 1.00 85.81 223 ALA A N 1
ATOM 1725 C CA . ALA A 1 223 ? -19.487 -2.826 7.493 1.00 85.81 223 ALA A CA 1
ATOM 1726 C C . ALA A 1 223 ? -18.733 -3.892 6.674 1.00 85.81 223 ALA A C 1
ATOM 1728 O O . ALA A 1 223 ? -17.523 -4.085 6.839 1.00 85.81 223 ALA A O 1
ATOM 1729 N N . THR A 1 224 ? -19.430 -4.537 5.737 1.00 79.38 224 THR A N 1
ATOM 1730 C CA . THR A 1 224 ? -18.868 -5.583 4.863 1.00 79.38 224 THR A CA 1
ATOM 1731 C C . THR A 1 224 ? -17.636 -5.122 4.091 1.00 79.38 224 THR A C 1
ATOM 1733 O O . THR A 1 224 ? -16.656 -5.860 4.021 1.00 79.38 224 THR A O 1
ATOM 1736 N N . ALA A 1 225 ? -17.614 -3.861 3.649 1.00 71.62 225 ALA A N 1
ATOM 1737 C CA . ALA A 1 225 ? -16.456 -3.240 2.995 1.00 71.62 225 ALA A CA 1
ATOM 1738 C C . ALA A 1 225 ? -15.181 -3.206 3.868 1.00 71.62 225 ALA A C 1
ATOM 1740 O O . ALA A 1 225 ? -14.068 -3.099 3.358 1.00 71.62 225 ALA A O 1
ATOM 1741 N N . HIS A 1 226 ? -15.330 -3.306 5.191 1.00 76.19 226 HIS A N 1
ATOM 1742 C CA . HIS A 1 226 ? -14.238 -3.327 6.168 1.00 76.19 226 HIS A CA 1
ATOM 1743 C C . HIS A 1 226 ? -14.064 -4.707 6.828 1.00 76.19 226 HIS A C 1
ATOM 1745 O O . HIS A 1 226 ? -13.400 -4.835 7.861 1.00 76.19 226 HIS A O 1
ATOM 1751 N N . GLY A 1 227 ? -14.644 -5.753 6.229 1.00 77.12 227 GLY A N 1
ATOM 1752 C CA . GLY A 1 227 ? -14.492 -7.142 6.661 1.00 77.12 227 GLY A CA 1
ATOM 1753 C C . GLY A 1 227 ? -15.300 -7.526 7.903 1.00 77.12 227 GLY A C 1
ATOM 1754 O O . GLY A 1 227 ? -15.018 -8.566 8.494 1.00 77.12 227 GLY A O 1
ATOM 1755 N N . GLY A 1 228 ? -16.269 -6.706 8.321 1.00 87.75 228 GLY A N 1
ATOM 1756 C CA . GLY A 1 228 ? -17.265 -7.086 9.327 1.00 87.75 228 GLY A CA 1
ATOM 1757 C C . GLY A 1 228 ? -18.621 -7.405 8.691 1.00 87.75 228 GLY A C 1
ATOM 1758 O O . GLY A 1 228 ? -18.779 -7.356 7.476 1.00 87.75 228 GLY A O 1
ATOM 1759 N N . CYS A 1 229 ? -19.617 -7.760 9.499 1.00 89.38 229 CYS A N 1
ATOM 1760 C CA . CYS A 1 229 ? -20.961 -8.047 8.990 1.00 89.38 229 CYS A CA 1
ATOM 1761 C C . CYS A 1 229 ? -21.903 -6.835 9.007 1.00 89.38 229 CYS A C 1
ATOM 1763 O O . CYS A 1 229 ? -22.931 -6.878 8.343 1.00 89.38 229 CYS A O 1
ATOM 1765 N N . GLY A 1 230 ? -21.600 -5.776 9.767 1.00 88.88 230 GLY A N 1
ATOM 1766 C CA . GLY A 1 230 ? -22.470 -4.604 9.925 1.00 88.88 230 GLY A CA 1
ATOM 1767 C C . GLY A 1 230 ? -23.768 -4.838 10.714 1.00 88.88 230 GLY A C 1
ATOM 1768 O O . GLY A 1 230 ? -24.514 -3.889 10.929 1.00 88.88 230 GLY A O 1
ATOM 1769 N N . LYS A 1 231 ? -24.046 -6.073 11.154 1.00 90.50 231 LYS A N 1
ATOM 1770 C CA . LYS A 1 231 ? -25.345 -6.478 11.727 1.00 90.50 231 LYS A CA 1
ATOM 1771 C C . LYS A 1 231 ? -25.465 -6.291 13.239 1.00 90.50 231 LYS A C 1
ATOM 1773 O O . LYS A 1 231 ? -26.558 -6.381 13.778 1.00 90.50 231 LYS A O 1
ATOM 1778 N N . THR A 1 232 ? -24.356 -6.060 13.934 1.00 92.38 232 THR A N 1
ATOM 1779 C CA . THR A 1 232 ? -24.324 -5.991 15.403 1.00 92.38 232 THR A CA 1
ATOM 1780 C C . THR A 1 232 ? -23.873 -4.620 15.853 1.00 92.38 232 THR A C 1
ATOM 1782 O O . THR A 1 232 ? -22.860 -4.117 15.363 1.00 92.38 232 THR A O 1
ATOM 1785 N N . HIS A 1 233 ? -24.587 -4.050 16.814 1.00 92.94 233 HIS A N 1
ATOM 1786 C CA . HIS A 1 233 ? -24.146 -2.892 17.572 1.00 92.94 233 HIS A CA 1
ATOM 1787 C C . HIS A 1 233 ? -24.619 -3.014 19.023 1.00 92.94 233 HIS A C 1
ATOM 1789 O O . HIS A 1 233 ? -25.589 -3.718 19.288 1.00 92.94 233 HIS A O 1
ATOM 1795 N N . ILE A 1 234 ? -23.914 -2.362 19.938 1.00 92.62 234 ILE A N 1
ATOM 1796 C CA . ILE A 1 234 ? -24.235 -2.313 21.363 1.00 92.62 234 ILE A CA 1
ATOM 1797 C C . ILE A 1 234 ? -23.885 -0.922 21.897 1.00 92.62 234 ILE A C 1
ATOM 1799 O O . ILE A 1 234 ? -22.844 -0.368 21.531 1.00 92.62 234 ILE A O 1
ATOM 1803 N N . ALA A 1 235 ? -24.770 -0.339 22.705 1.00 92.31 235 ALA A N 1
ATOM 1804 C CA . ALA A 1 235 ? -24.491 0.910 23.411 1.00 92.31 235 ALA A CA 1
ATOM 1805 C C . ALA A 1 235 ? -23.316 0.702 24.374 1.00 92.31 235 ALA A C 1
ATOM 1807 O O . ALA A 1 235 ? -23.200 -0.375 24.952 1.00 92.31 235 ALA A O 1
ATOM 1808 N N . ALA A 1 236 ? -22.435 1.692 24.507 1.00 91.50 236 ALA A N 1
ATOM 1809 C CA . ALA A 1 236 ? -21.202 1.510 25.262 1.00 91.50 236 ALA A CA 1
ATOM 1810 C C . ALA A 1 236 ? -21.417 1.440 26.777 1.00 91.50 236 ALA A C 1
ATOM 1812 O O . ALA A 1 236 ? -20.936 0.503 27.395 1.00 91.50 236 ALA A O 1
ATOM 1813 N N . GLU A 1 237 ? -22.209 2.352 27.336 1.00 90.56 237 GLU A N 1
ATOM 1814 C CA . GLU A 1 237 ? -22.439 2.459 28.783 1.00 90.56 237 GLU A CA 1
ATOM 1815 C C . GLU A 1 237 ? -22.893 1.125 29.426 1.00 90.56 237 GLU A C 1
ATOM 1817 O O . GLU A 1 237 ? -22.180 0.626 30.293 1.00 90.56 237 GLU A O 1
ATOM 1822 N N . PRO A 1 238 ? -23.936 0.415 28.938 1.00 92.00 238 PRO A N 1
ATOM 1823 C CA . PRO A 1 238 ? -24.345 -0.850 29.559 1.00 92.00 238 PRO A CA 1
ATOM 1824 C C . PRO A 1 238 ? -23.301 -1.973 29.476 1.00 92.00 238 PRO A C 1
ATOM 1826 O O . PRO A 1 238 ? -23.245 -2.835 30.352 1.00 92.00 238 PRO A O 1
ATOM 1829 N N . VAL A 1 239 ? -22.508 -2.024 28.398 1.00 91.94 239 VAL A N 1
ATOM 1830 C CA . VAL A 1 239 ? -21.498 -3.083 28.229 1.00 91.94 239 VAL A CA 1
ATOM 1831 C C . VAL A 1 239 ? -20.225 -2.774 29.012 1.00 91.94 239 VAL A C 1
ATOM 1833 O O . VAL A 1 239 ? -19.616 -3.695 29.552 1.00 91.94 239 VAL A O 1
ATOM 1836 N N . GLU A 1 240 ? -19.841 -1.501 29.089 1.00 92.81 240 GLU A N 1
ATOM 1837 C CA . GLU A 1 240 ? -18.717 -1.017 29.891 1.00 92.81 240 GLU A CA 1
ATOM 1838 C C . GLU A 1 240 ? -18.997 -1.269 31.380 1.00 92.81 240 GLU A C 1
ATOM 1840 O O . GLU A 1 240 ? -18.189 -1.932 32.032 1.00 92.81 240 GLU A O 1
ATOM 1845 N N . ASP A 1 241 ? -20.192 -0.927 31.873 1.00 93.06 241 ASP A N 1
ATOM 1846 C CA . ASP A 1 241 ? -20.610 -1.187 33.259 1.00 93.06 241 ASP A CA 1
ATOM 1847 C C . ASP A 1 241 ? -20.640 -2.682 33.605 1.00 93.06 241 ASP A C 1
ATOM 1849 O O . ASP A 1 241 ? -20.160 -3.106 34.664 1.00 93.06 241 ASP A O 1
ATOM 1853 N N . ALA A 1 242 ? -21.167 -3.516 32.703 1.00 92.69 242 ALA A N 1
ATOM 1854 C CA . ALA A 1 242 ? -21.204 -4.962 32.906 1.00 92.69 242 ALA A CA 1
ATOM 1855 C C . ALA A 1 242 ? -19.790 -5.563 32.995 1.00 92.69 242 ALA A C 1
ATOM 1857 O O . ALA A 1 242 ? -19.528 -6.431 33.835 1.00 92.69 242 ALA A O 1
ATOM 1858 N N . ILE A 1 243 ? -18.861 -5.090 32.157 1.00 92.75 243 ILE A N 1
ATOM 1859 C CA . ILE A 1 243 ? -17.465 -5.541 32.170 1.00 92.75 243 ILE A CA 1
ATOM 1860 C C . ILE A 1 243 ? -16.744 -5.034 33.419 1.00 92.75 243 ILE A C 1
ATOM 1862 O O . ILE A 1 243 ? -16.065 -5.826 34.069 1.00 92.75 243 ILE A O 1
ATOM 1866 N N . ALA A 1 244 ? -16.923 -3.768 33.799 1.00 92.56 244 ALA A N 1
ATOM 1867 C CA . ALA A 1 244 ? -16.335 -3.197 35.009 1.00 92.56 244 ALA A CA 1
ATOM 1868 C C . ALA A 1 244 ? -16.794 -3.948 36.271 1.00 92.56 244 ALA A C 1
ATOM 1870 O O . ALA A 1 244 ? -15.976 -4.308 37.127 1.00 92.56 244 ALA A O 1
ATOM 1871 N N . THR A 1 245 ? -18.085 -4.278 36.346 1.00 94.81 245 THR A N 1
ATOM 1872 C CA . THR A 1 245 ? -18.659 -5.090 37.428 1.00 94.81 245 THR A CA 1
ATOM 1873 C C . THR A 1 245 ? -18.029 -6.484 37.461 1.00 94.81 245 THR A C 1
ATOM 1875 O O . THR A 1 245 ? -17.562 -6.939 38.507 1.00 94.81 245 THR A O 1
ATOM 1878 N N . GLY A 1 246 ? -17.945 -7.151 36.305 1.00 92.75 246 GLY A N 1
ATOM 1879 C CA . GLY A 1 246 ? -17.332 -8.475 36.189 1.00 92.75 246 GLY A CA 1
ATOM 1880 C C . GLY A 1 246 ? -15.841 -8.486 36.544 1.00 92.75 246 GLY A C 1
ATOM 1881 O O . GLY A 1 246 ? -15.382 -9.389 37.243 1.00 92.75 246 GLY A O 1
ATOM 1882 N N . MET A 1 247 ? -15.089 -7.467 36.120 1.00 93.62 247 MET A N 1
ATOM 1883 C CA . MET A 1 247 ? -13.672 -7.301 36.454 1.00 93.62 247 MET A CA 1
ATOM 1884 C C . MET A 1 247 ? -13.468 -7.102 37.953 1.00 93.62 247 MET A C 1
ATOM 1886 O O . MET A 1 247 ? -12.598 -7.743 38.536 1.00 93.62 247 MET A O 1
ATOM 1890 N N . THR A 1 248 ? -14.295 -6.272 38.587 1.00 94.38 248 THR A N 1
ATOM 1891 C CA . THR A 1 248 ? -14.238 -6.041 40.037 1.00 94.38 248 THR A CA 1
ATOM 1892 C C . THR A 1 248 ? -14.495 -7.333 40.808 1.00 94.38 248 THR A C 1
ATOM 1894 O O . THR A 1 248 ? -13.716 -7.694 41.690 1.00 94.38 248 THR A O 1
ATOM 1897 N N . ALA A 1 249 ? -15.532 -8.085 40.429 1.00 93.50 249 ALA A N 1
ATOM 1898 C CA . ALA A 1 249 ? -15.842 -9.373 41.046 1.00 93.50 249 ALA A CA 1
ATOM 1899 C C . ALA A 1 249 ? -14.714 -10.404 40.848 1.00 93.50 249 ALA A C 1
ATOM 1901 O O . ALA A 1 249 ? -14.364 -11.140 41.773 1.00 93.50 249 ALA A O 1
ATOM 1902 N N . PHE A 1 250 ? -14.111 -10.442 39.657 1.00 93.56 250 PHE A N 1
ATOM 1903 C CA . PHE A 1 250 ? -12.985 -11.322 39.351 1.00 93.56 250 PHE A CA 1
ATOM 1904 C C . PHE A 1 250 ? -11.741 -10.985 40.185 1.00 93.56 250 PHE A C 1
ATOM 1906 O O . PHE A 1 250 ? -11.140 -11.880 40.780 1.00 93.56 250 PHE A O 1
ATOM 1913 N N . LEU A 1 251 ? -11.380 -9.702 40.272 1.00 93.88 251 LEU A N 1
ATOM 1914 C CA . LEU A 1 251 ? -10.240 -9.237 41.062 1.00 93.88 251 LEU A CA 1
ATOM 1915 C C . LEU A 1 251 ? -10.446 -9.491 42.558 1.00 93.88 251 LEU A C 1
ATOM 1917 O O . LEU A 1 251 ? -9.528 -9.975 43.216 1.00 93.88 251 LEU A O 1
ATOM 1921 N N . ALA A 1 252 ? -11.651 -9.254 43.084 1.00 92.62 252 ALA A N 1
ATOM 1922 C CA . ALA A 1 252 ? -11.981 -9.555 44.476 1.00 92.62 252 ALA A CA 1
ATOM 1923 C C . ALA A 1 252 ? -11.781 -11.045 44.802 1.00 92.62 252 ALA A C 1
ATOM 1925 O O . ALA A 1 252 ? -11.180 -11.386 45.820 1.00 92.62 252 ALA A O 1
ATOM 1926 N N . ARG A 1 253 ? -12.207 -11.943 43.903 1.00 92.19 253 ARG A N 1
ATOM 1927 C CA . ARG A 1 253 ? -11.999 -13.389 44.061 1.00 92.19 253 ARG A CA 1
ATOM 1928 C C . ARG A 1 253 ? -10.518 -13.777 44.028 1.00 92.19 253 ARG A C 1
ATOM 1930 O O . ARG A 1 253 ? -10.113 -14.658 44.782 1.00 92.19 253 ARG A O 1
ATOM 1937 N N . LEU A 1 254 ? -9.716 -13.151 43.164 1.00 91.31 254 LEU A N 1
ATOM 1938 C CA . LEU A 1 254 ? -8.272 -13.400 43.104 1.00 91.31 254 LEU A CA 1
ATOM 1939 C C . LEU A 1 254 ? -7.554 -12.943 44.376 1.00 91.31 254 LEU A C 1
ATOM 1941 O O . LEU A 1 254 ? -6.703 -13.674 44.879 1.00 91.31 254 LEU A O 1
ATOM 1945 N N . LEU A 1 255 ? -7.916 -11.773 44.908 1.00 91.44 255 LEU A N 1
ATOM 1946 C CA . LEU A 1 255 ? -7.353 -11.260 46.158 1.00 91.44 255 LEU A CA 1
ATOM 1947 C C . LEU A 1 255 ? -7.678 -12.197 47.327 1.00 91.44 255 LEU A C 1
ATOM 1949 O O . LEU A 1 255 ? -6.761 -12.656 48.004 1.00 91.44 255 LEU A O 1
ATOM 1953 N N . GLN A 1 256 ? -8.942 -12.602 47.474 1.00 89.19 256 GLN A N 1
ATOM 1954 C CA . GLN A 1 256 ? -9.357 -13.572 48.496 1.00 89.19 256 GLN A CA 1
ATOM 1955 C C . GLN A 1 256 ? -8.623 -14.915 48.365 1.00 89.19 256 GLN A C 1
ATOM 1957 O O . GLN A 1 256 ? -8.202 -15.493 49.362 1.00 89.19 256 GLN A O 1
ATOM 1962 N N . ALA A 1 257 ? -8.434 -15.416 47.140 1.00 83.75 257 ALA A N 1
ATOM 1963 C CA . ALA A 1 257 ? -7.691 -16.653 46.908 1.00 83.75 257 ALA A CA 1
ATOM 1964 C C . ALA A 1 257 ? -6.199 -16.522 47.258 1.00 83.75 257 ALA A C 1
ATOM 1966 O O . ALA A 1 257 ? -5.596 -17.492 47.711 1.00 83.75 257 ALA A O 1
ATOM 1967 N N . SER A 1 258 ? -5.606 -15.339 47.066 1.00 80.81 258 SER A N 1
ATOM 1968 C CA . SER A 1 258 ? -4.215 -15.071 47.444 1.00 80.81 258 SER A CA 1
ATOM 1969 C C . SER A 1 258 ? -4.020 -14.968 48.958 1.00 80.81 258 SER A C 1
ATOM 1971 O O . SER A 1 258 ? -3.009 -15.437 49.468 1.00 80.81 258 SER A O 1
ATOM 1973 N N . GLU A 1 259 ? -5.006 -14.429 49.679 1.00 79.69 259 GLU A N 1
ATOM 1974 C CA . GLU A 1 259 ? -5.002 -14.347 51.145 1.00 79.69 259 GLU A CA 1
ATOM 1975 C C . GLU A 1 259 ? -5.291 -15.706 51.799 1.00 79.69 259 GLU A C 1
ATOM 1977 O O . GLU A 1 259 ? -4.761 -16.012 52.865 1.00 79.69 259 GLU A O 1
ATOM 1982 N N . ALA A 1 260 ? -6.100 -16.547 51.148 1.00 67.81 260 ALA A N 1
ATOM 1983 C CA . ALA A 1 260 ? -6.421 -17.895 51.611 1.00 67.81 260 ALA A CA 1
ATOM 1984 C C . ALA A 1 260 ? -5.323 -18.934 51.311 1.00 67.81 260 ALA A C 1
ATOM 1986 O O . ALA A 1 260 ? -5.403 -20.061 51.805 1.00 67.81 260 ALA A O 1
ATOM 1987 N N . ALA A 1 261 ? -4.311 -18.594 50.506 1.00 54.78 261 ALA A N 1
ATOM 1988 C CA . ALA A 1 261 ? -3.168 -19.467 50.274 1.00 54.78 261 ALA A CA 1
ATOM 1989 C C . ALA A 1 261 ? -2.248 -19.432 51.512 1.00 54.78 261 ALA A C 1
ATOM 1991 O O . ALA A 1 261 ? -1.659 -18.387 51.797 1.00 54.78 261 ALA A O 1
ATOM 1992 N N . PRO A 1 262 ? -2.096 -20.537 52.270 1.00 58.75 262 PRO A N 1
ATOM 1993 C CA . PRO A 1 262 ? -1.180 -20.554 53.401 1.00 58.75 262 PRO A CA 1
ATOM 1994 C C . PRO A 1 262 ? 0.240 -20.279 52.900 1.00 58.75 262 PRO A C 1
ATOM 1996 O O . PRO A 1 262 ? 0.664 -20.840 51.885 1.00 58.75 262 PRO A O 1
ATOM 1999 N N . ALA A 1 263 ? 0.968 -19.413 53.613 1.00 53.41 263 ALA A N 1
ATOM 2000 C CA . ALA A 1 263 ? 2.374 -19.149 53.336 1.00 53.41 263 ALA A CA 1
ATOM 2001 C C . ALA A 1 263 ? 3.114 -20.491 53.194 1.00 53.41 263 ALA A C 1
ATOM 2003 O O . ALA A 1 263 ? 2.933 -21.359 54.058 1.00 53.41 263 ALA A O 1
ATOM 2004 N N . PRO A 1 264 ? 3.912 -20.703 52.128 1.00 54.62 264 PRO A N 1
ATOM 2005 C CA . PRO A 1 264 ? 4.682 -21.929 52.013 1.00 54.62 264 PRO A CA 1
ATOM 2006 C C . PRO A 1 264 ? 5.532 -22.058 53.277 1.00 54.62 264 PRO A C 1
ATOM 2008 O O . PRO A 1 264 ? 6.274 -21.138 53.632 1.00 54.62 264 PRO A O 1
ATOM 2011 N N . ALA A 1 265 ? 5.353 -23.168 53.998 1.00 51.88 265 ALA A N 1
ATOM 2012 C CA . ALA A 1 265 ? 6.130 -23.451 55.194 1.00 51.88 265 ALA A CA 1
ATOM 2013 C C . ALA A 1 265 ? 7.620 -23.327 54.840 1.00 51.88 265 ALA A C 1
ATOM 2015 O O . ALA A 1 265 ? 8.007 -23.791 53.763 1.00 51.88 265 ALA A O 1
ATOM 2016 N N . PRO A 1 266 ? 8.456 -22.708 55.695 1.00 49.16 266 PRO A N 1
ATOM 2017 C CA . PRO A 1 266 ? 9.876 -22.585 55.412 1.00 49.16 266 PRO A CA 1
ATOM 2018 C C . PRO A 1 266 ? 10.442 -23.989 55.216 1.00 49.16 266 PRO A C 1
ATOM 2020 O O . PRO A 1 266 ? 10.477 -24.799 56.146 1.00 49.16 266 PRO A O 1
ATOM 2023 N N . GLU A 1 267 ? 10.826 -24.287 53.978 1.00 44.62 267 GLU A N 1
ATOM 2024 C CA . GLU A 1 267 ? 11.439 -25.546 53.599 1.00 44.62 267 GLU A CA 1
ATOM 2025 C C . GLU A 1 267 ? 12.742 -25.650 54.394 1.00 44.62 267 GLU A C 1
ATOM 2027 O O . GLU A 1 267 ? 13.706 -24.916 54.159 1.00 44.62 267 GLU A O 1
ATOM 2032 N N . LYS A 1 268 ? 12.744 -26.495 55.433 1.00 46.84 268 LYS A N 1
ATOM 2033 C CA . LYS A 1 268 ? 13.954 -26.787 56.196 1.00 46.84 268 LYS A CA 1
ATOM 2034 C C . LYS A 1 268 ? 14.938 -27.406 55.215 1.00 46.84 268 LYS A C 1
ATOM 2036 O O . LYS A 1 268 ? 14.789 -28.569 54.850 1.00 46.84 268 LYS A O 1
ATOM 2041 N N . ILE A 1 269 ? 15.939 -26.629 54.813 1.00 47.97 269 ILE A N 1
ATOM 2042 C CA . ILE A 1 269 ? 17.118 -27.131 54.116 1.00 47.97 269 ILE A CA 1
ATOM 2043 C C . ILE A 1 269 ? 17.740 -28.165 55.054 1.00 47.97 269 ILE A C 1
ATOM 2045 O O . ILE A 1 269 ? 18.399 -27.824 56.036 1.00 47.97 269 ILE A O 1
ATOM 2049 N N . ALA A 1 270 ? 17.454 -29.441 54.801 1.00 45.56 270 ALA A N 1
ATOM 2050 C CA . ALA A 1 270 ? 18.108 -30.532 55.487 1.00 45.56 270 ALA A CA 1
ATOM 2051 C C . ALA A 1 270 ? 19.601 -30.408 55.178 1.00 45.56 270 ALA A C 1
ATOM 2053 O O . ALA A 1 270 ? 20.008 -30.471 54.017 1.00 45.56 270 ALA A O 1
ATOM 2054 N N . ALA A 1 271 ? 20.406 -30.183 56.217 1.00 44.56 271 ALA A N 1
ATOM 2055 C CA . ALA A 1 271 ? 21.852 -30.229 56.123 1.00 44.56 271 ALA A CA 1
ATOM 2056 C C . ALA A 1 271 ? 22.242 -31.593 55.541 1.00 44.56 271 ALA A C 1
ATOM 2058 O O . ALA A 1 271 ? 22.130 -32.624 56.206 1.00 44.56 271 ALA A O 1
ATOM 2059 N N . GLY A 1 272 ? 22.634 -31.599 54.266 1.00 40.00 272 GLY A N 1
ATOM 2060 C CA . GLY A 1 272 ? 23.100 -32.791 53.583 1.00 40.00 272 GLY A CA 1
ATOM 2061 C C . GLY A 1 272 ? 24.280 -33.367 54.351 1.00 40.00 272 GLY A C 1
ATOM 2062 O O . GLY A 1 272 ? 25.323 -32.729 54.483 1.00 40.00 272 GLY A O 1
ATOM 2063 N N . SER A 1 273 ? 24.113 -34.580 54.873 1.00 44.16 273 SER A N 1
ATOM 2064 C CA . SER A 1 273 ? 25.211 -35.358 55.427 1.00 44.16 273 SER A CA 1
ATOM 2065 C C . SER A 1 273 ? 26.262 -35.543 54.331 1.00 44.16 273 SER A C 1
ATOM 2067 O O . SER A 1 273 ? 26.037 -36.283 53.370 1.00 44.16 273 SER A O 1
ATOM 2069 N N . HIS A 1 274 ? 27.408 -34.877 54.463 1.00 41.72 274 HIS A N 1
ATOM 2070 C CA . HIS A 1 274 ? 28.584 -35.160 53.651 1.00 41.72 274 HIS A CA 1
ATOM 2071 C C . HIS A 1 274 ? 29.006 -36.617 53.889 1.00 41.72 274 HIS A C 1
ATOM 2073 O O . HIS A 1 274 ? 29.719 -36.922 54.845 1.00 41.72 274 HIS A O 1
ATOM 2079 N N . ARG A 1 275 ? 28.591 -37.536 53.009 1.00 45.69 275 ARG A N 1
ATOM 2080 C CA . ARG A 1 275 ? 29.261 -38.832 52.880 1.00 45.69 275 ARG A CA 1
ATOM 2081 C C . ARG A 1 275 ? 30.644 -38.554 52.300 1.00 45.69 275 ARG A C 1
ATOM 2083 O O . ARG A 1 275 ? 30.783 -38.305 51.106 1.00 45.69 275 ARG A O 1
ATOM 2090 N N . ARG A 1 276 ? 31.668 -38.560 53.156 1.00 42.78 276 ARG A N 1
ATOM 2091 C CA . ARG A 1 276 ? 33.064 -38.636 52.717 1.00 42.78 276 ARG A CA 1
ATOM 2092 C C . ARG A 1 276 ? 33.235 -39.956 51.965 1.00 42.78 276 ARG A C 1
ATOM 2094 O O . ARG A 1 276 ? 33.277 -41.011 52.590 1.00 42.78 276 ARG A O 1
ATOM 2101 N N . CYS A 1 277 ? 33.320 -39.902 50.639 1.00 35.66 277 CYS A N 1
ATOM 2102 C CA . CYS A 1 277 ? 33.894 -41.002 49.872 1.00 35.66 277 CYS A CA 1
ATOM 2103 C C . CYS A 1 277 ? 35.387 -41.046 50.201 1.00 35.66 277 CYS A C 1
ATOM 2105 O O . CYS A 1 277 ? 36.149 -40.165 49.807 1.00 35.66 277 CYS A O 1
ATOM 2107 N N . ARG A 1 278 ? 35.782 -42.043 50.992 1.00 41.09 278 ARG A N 1
ATOM 2108 C CA . ARG A 1 278 ? 37.178 -42.408 51.207 1.00 41.09 278 ARG A CA 1
ATOM 2109 C C . ARG A 1 278 ? 37.611 -43.162 49.951 1.00 41.09 278 ARG A C 1
ATOM 2111 O O . ARG A 1 278 ? 37.149 -44.273 49.727 1.00 41.09 278 ARG A O 1
ATOM 2118 N N . ALA A 1 279 ? 38.413 -42.524 49.102 1.00 39.84 279 ALA A N 1
ATOM 2119 C CA . ALA A 1 279 ? 39.103 -43.224 48.030 1.00 39.84 279 ALA A CA 1
ATOM 2120 C C . ALA A 1 279 ? 40.194 -44.093 48.670 1.00 39.84 279 ALA A C 1
ATOM 2122 O O . ALA A 1 279 ? 41.112 -43.573 49.307 1.00 39.84 279 ALA A O 1
ATOM 2123 N N . GLU A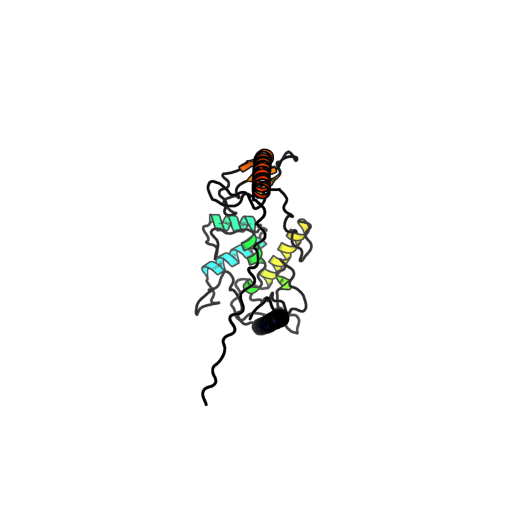 1 280 ? 40.047 -45.408 48.556 1.00 39.12 280 GLU A N 1
ATOM 2124 C CA . GLU A 1 280 ? 41.126 -46.359 48.790 1.00 39.12 280 GLU A CA 1
ATOM 2125 C C . GLU A 1 280 ? 42.079 -46.278 47.592 1.00 39.12 280 GLU A C 1
ATOM 2127 O O . GLU A 1 280 ? 41.704 -46.573 46.459 1.00 39.12 280 GLU A O 1
ATOM 2132 N N . LEU A 1 281 ? 43.299 -45.803 47.844 1.00 38.12 281 LEU A N 1
ATOM 2133 C CA . LEU A 1 281 ? 44.429 -45.925 46.930 1.00 38.12 281 LEU A CA 1
ATOM 2134 C C . LEU A 1 281 ? 45.027 -47.319 47.132 1.00 38.12 281 LEU A C 1
ATOM 2136 O O . LEU A 1 281 ? 45.669 -47.586 48.147 1.00 38.12 281 LEU A O 1
ATOM 2140 N N . THR A 1 282 ? 44.782 -48.212 46.181 1.00 42.47 282 THR A N 1
ATOM 2141 C CA . THR A 1 282 ? 45.553 -49.443 45.997 1.00 42.47 282 THR A CA 1
ATOM 2142 C C . THR A 1 282 ? 46.898 -49.115 45.349 1.00 42.47 282 THR A C 1
ATOM 2144 O O . THR A 1 282 ? 46.900 -48.592 44.238 1.00 42.47 282 THR A O 1
ATOM 2147 N N . THR A 1 283 ? 47.967 -49.459 46.085 1.00 47.78 283 THR A N 1
ATOM 2148 C CA . THR A 1 283 ? 49.376 -49.737 45.703 1.00 47.78 283 THR A CA 1
ATOM 2149 C C . THR A 1 283 ? 50.092 -48.789 44.753 1.00 47.78 283 THR A C 1
ATOM 2151 O O . THR A 1 283 ? 49.757 -48.788 43.550 1.00 47.78 283 THR A O 1
#

pLDDT: mean 81.79, std 15.21, range [35.66, 96.19]

Secondary structure (DSSP, 8-state):
--TTSHHHHHHHHHHHHHHHHHHHHHHHHHHHHHHHHHHTT---SS--TTB--SSTTTT-B-HHHHHHHHHHHHHHHTT--HHHHHHHHHHTTPPPSSSSS--HHHHHHHHT-GGGGTB-B--SS--SSPPPTT-SGGGB-B-TTSPBPBPSS--SS-HHHHHHHHHHHHHHHHTTT--TTPPPPP----STTTTT-B-TTT-PBPEEEE-TTSS-EEEEPPPGGGTS-S--EEEHHHHHHHHHHHHHHHHHHHHHHHHSSPPPP------------------

Sequence (283 aa):
MNLVNDSDRHTARMMCVMALKSSEDTARRVARMHLATAQDGRTHGRIAYGWIRKGPSKGQLVEDEAKVVADIFKDCLTGETAYAIATQLNRRGVTPPAAKQWSSTMVDKMLRNPRHAGLVAYSGKPRVAAATAWDGWSKVIFDDDGRPLAGCWTAIVSPKTWSQVQFELQPRRHKQGLPAGTHRPAVAVKYELSGILTCGFCKRGLVGHKSNEGKNHYYRCPATAHGGCGKTHIAAEPVEDAIATGMTAFLARLLQASEAAPAPAPEKIAAGSHRRCRAELTT

Foldseek 3Di:
DDCVDPVVVVVVVVVVVVVVVVVVVVLVVVLVVQVVCLVVLEDDDADDFQFDGDDPRGQHGDVVRLVLLVVLLVCLLVPDQLARSQVVCVVVVPCDDPDRGGDSVSSLVSLLACVLQQFRFDQDDPDPDHQQPSHSVSRFDADPVRHGDGHPHDHSDHPVSSVVSNVSVPVVCVVVVHDTSDDPPPPPQPADCFPPDADPPQRHGWDKDDDPVGPWIKTFFDPVSVVGPRPDIGTRVVVVVVVVVVVVVVVVVVVVVVVPDPDPDPDPPPPDPPPPPDDDDDD

Radius of gyration: 30.0 Å; chains: 1; bounding box: 76×70×76 Å